Protein AF-0000000086878862 (afdb_homodimer)

Sequence (350 aa):
MTQGNRGMSFEAIIDLTNQRYDRLNLAVVNKRATPVKVLRITNGRITSGYYEQPSTVDYDGLIPGGRAIVFEAKSVASLSRFDLKNLKDHQVDYLLKCHKMDGIAFLLVEFVKQNKIYLLPYTALRYYWTAYKAKKGSSSISITDFEIHAYEVPKTRVPVDYLSVVNKLWQATGSMTQGNRGMSFEAIIDLTNQRYDRLNLAVVNKRATPVKVLRITNGRITSGYYEQPSTVDYDGLIPGGRAIVFEAKSVASLSRFDLKNLKDHQVDYLLKCHKMDGIAFLLVEFVKQNKIYLLPYTALRYYWTAYKAKKGSSSISITDFEIHAYEVPKTRVPVDYLSVVNKLWQATGS

Foldseek 3Di:
DDPPCVPDDPVVQVQQQQVVCVVVVFWHKDFDDFDKDQDDDDPNRRPDIDTDDDLEAGMWTAGPVGAIEGEHEEEDEAAQKAFLVVDDPSHLVRLVVCVVVVHFYWYWYHHRVVRWIWTATSVNVVVQNVCCVVVNHDRIGGNVNRVPRIGIADCDPGHGRVVVVVCVVPVVPVD/DDPPCVPDDPVVQVQQQQVVCVVVVFWHKDFDDFDKDQDDDDPNRRPDIGTDDDQEAGMWTAGPVGAIEGEHEEEDEAAQKAFQVVDDPSHLVRLVVCVVVVHFYWYWYHHNVVRWIWTATSVNVVVQNVCCVVVNHDRIGGNVNRVVRIGIADCDPGHGRVVVVVCVVPVVPVD

pLDDT: mean 93.26, std 13.67, range [28.36, 98.94]

Organism: NCBI:txid248903

Structure (mmCIF, N/CA/C/O backbone):
data_AF-0000000086878862-model_v1
#
loop_
_entity.id
_entity.type
_entity.pdbx_description
1 polymer 'Holliday junction resolvase RecU'
#
loop_
_atom_site.group_PDB
_atom_site.id
_atom_site.type_symbol
_atom_site.label_atom_id
_atom_site.label_alt_id
_atom_site.label_comp_id
_atom_site.label_asym_id
_atom_site.label_entity_id
_atom_site.label_seq_id
_atom_site.pdbx_PDB_ins_code
_atom_site.Cartn_x
_atom_site.Cartn_y
_atom_site.Cartn_z
_atom_site.occupancy
_atom_site.B_iso_or_equiv
_atom_site.auth_seq_id
_atom_site.auth_comp_id
_atom_site.auth_asym_id
_atom_site.auth_atom_id
_atom_site.pdbx_PDB_model_num
ATOM 1 N N . MET A 1 1 ? 20.203 23.141 9.641 1 28.94 1 MET A N 1
ATOM 2 C CA . MET A 1 1 ? 19.281 22.719 8.602 1 28.94 1 MET A CA 1
ATOM 3 C C . MET A 1 1 ? 19.938 22.75 7.23 1 28.94 1 MET A C 1
ATOM 5 O O . MET A 1 1 ? 20.203 23.828 6.691 1 28.94 1 MET A O 1
ATOM 9 N N . THR A 1 2 ? 20.812 21.75 6.898 1 33.06 2 THR A N 1
ATOM 10 C CA . THR A 1 2 ? 21.766 21.859 5.812 1 33.06 2 THR A CA 1
ATOM 11 C C . THR A 1 2 ? 21.094 22.312 4.52 1 33.06 2 THR A C 1
ATOM 13 O O . THR A 1 2 ? 19.891 22.094 4.344 1 33.06 2 THR A O 1
ATOM 16 N N . GLN A 1 3 ? 21.594 23.266 3.775 1 40.06 3 GLN A N 1
ATOM 17 C CA . GLN A 1 3 ? 21.375 24.031 2.549 1 40.06 3 GLN A CA 1
ATOM 18 C C . GLN A 1 3 ? 20.906 23.109 1.414 1 40.06 3 GLN A C 1
ATOM 20 O O . GLN A 1 3 ? 20.266 23.562 0.467 1 40.06 3 GLN A O 1
ATOM 25 N N . GLY A 1 4 ? 21.25 21.828 1.544 1 41 4 GLY A N 1
ATOM 26 C CA . GLY A 1 4 ? 21.188 21.062 0.313 1 41 4 GLY A CA 1
ATOM 27 C C . GLY A 1 4 ? 19.781 20.672 -0.085 1 41 4 GLY A C 1
ATOM 28 O O . GLY A 1 4 ? 19.562 20.172 -1.188 1 41 4 GLY A O 1
ATOM 29 N N . ASN A 1 5 ? 18.812 20.422 0.83 1 46.88 5 ASN A N 1
ATOM 30 C CA . ASN A 1 5 ? 17.484 20 0.414 1 46.88 5 ASN A CA 1
ATOM 31 C C . ASN A 1 5 ? 16.625 21.203 0.002 1 46.88 5 ASN A C 1
ATOM 33 O O . ASN A 1 5 ? 15.398 21.125 0.002 1 46.88 5 ASN A O 1
ATOM 37 N N . ARG A 1 6 ? 17.281 22.391 -0.314 1 51.59 6 ARG A N 1
ATOM 38 C CA . ARG A 1 6 ? 16.672 23.625 -0.797 1 51.59 6 ARG A CA 1
ATOM 39 C C . ARG A 1 6 ? 16.094 23.438 -2.195 1 51.59 6 ARG A C 1
ATOM 41 O O . ARG A 1 6 ? 16.781 22.984 -3.105 1 51.59 6 ARG A O 1
ATOM 48 N N . GLY A 1 7 ? 14.852 23 -2.186 1 69.19 7 GLY A N 1
ATOM 49 C CA . GLY A 1 7 ? 14.117 22.984 -3.443 1 69.19 7 GLY A CA 1
ATOM 50 C C . GLY A 1 7 ? 13.266 21.734 -3.627 1 69.19 7 GLY A C 1
ATOM 51 O O . GLY A 1 7 ? 12.461 21.672 -4.555 1 69.19 7 GLY A O 1
ATOM 52 N N . MET A 1 8 ? 13.469 20.859 -2.66 1 80.5 8 MET A N 1
ATOM 53 C CA . MET A 1 8 ? 12.68 19.641 -2.852 1 80.5 8 MET A CA 1
ATOM 54 C C . MET A 1 8 ? 11.305 19.781 -2.207 1 80.5 8 MET A C 1
ATOM 56 O O . MET A 1 8 ? 11.172 20.422 -1.154 1 80.5 8 MET A O 1
ATOM 60 N N . SER A 1 9 ? 10.398 19.188 -2.877 1 93.31 9 SER A N 1
ATOM 61 C CA . SER A 1 9 ? 9.062 19.156 -2.285 1 93.31 9 SER A CA 1
ATOM 62 C C . SER A 1 9 ? 9.023 18.219 -1.078 1 93.31 9 SER A C 1
ATOM 64 O O . SER A 1 9 ? 9.93 17.406 -0.886 1 93.31 9 SER A O 1
ATOM 66 N N . PHE A 1 10 ? 8.109 18.438 -0.158 1 96.69 10 PHE A N 1
ATOM 67 C CA . PHE A 1 10 ? 7.93 17.594 1.02 1 96.69 10 PHE A CA 1
ATOM 68 C C . PHE A 1 10 ? 7.883 16.125 0.631 1 96.69 10 PHE A C 1
ATOM 70 O O . PHE A 1 10 ? 8.547 15.297 1.251 1 96.69 10 PHE A O 1
ATOM 77 N N . GLU A 1 11 ? 7.129 15.773 -0.421 1 96.19 11 GLU A N 1
ATOM 78 C CA . GLU A 1 11 ? 7.004 14.398 -0.913 1 96.19 11 GLU A CA 1
ATOM 79 C C . GLU A 1 11 ? 8.359 13.852 -1.348 1 96.19 11 GLU A C 1
ATOM 81 O O 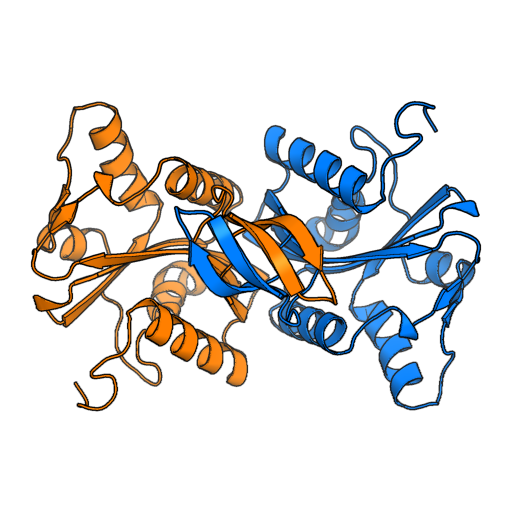. GLU A 1 11 ? 8.688 12.695 -1.057 1 96.19 11 GLU A O 1
ATOM 86 N N . ALA A 1 12 ? 9.094 14.625 -2.055 1 96.44 12 ALA A N 1
ATOM 87 C CA . ALA A 1 12 ? 10.414 14.18 -2.51 1 96.44 12 ALA A CA 1
ATOM 88 C C . ALA A 1 12 ? 11.312 13.844 -1.326 1 96.44 12 ALA A C 1
ATOM 90 O O . ALA A 1 12 ? 12.062 12.859 -1.369 1 96.44 12 ALA A O 1
ATOM 91 N N . ILE A 1 13 ? 11.219 14.648 -0.275 1 97.44 13 ILE A N 1
ATOM 92 C CA . ILE A 1 13 ? 12.039 14.43 0.911 1 97.44 13 ILE A CA 1
ATOM 93 C C . ILE A 1 13 ? 11.586 13.164 1.632 1 97.44 13 ILE A C 1
ATOM 95 O O . ILE A 1 13 ? 12.406 12.398 2.133 1 97.44 13 ILE A O 1
ATOM 99 N N . ILE A 1 14 ? 10.289 12.945 1.714 1 98.5 14 ILE A N 1
ATOM 100 C CA . ILE A 1 14 ? 9.75 11.734 2.32 1 98.5 14 ILE A CA 1
ATOM 101 C C . ILE A 1 14 ? 10.203 10.516 1.521 1 98.5 14 ILE A C 1
ATOM 103 O O . ILE A 1 14 ? 10.617 9.508 2.098 1 98.5 14 ILE A O 1
ATOM 107 N N . ASP A 1 15 ? 10.172 10.625 0.196 1 97.62 15 ASP A N 1
ATOM 108 C CA . ASP A 1 15 ? 10.586 9.516 -0.661 1 97.62 15 ASP A CA 1
ATOM 109 C C . ASP A 1 15 ? 12.055 9.172 -0.441 1 97.62 15 ASP A C 1
ATOM 111 O O . ASP A 1 15 ? 12.422 7.996 -0.383 1 97.62 15 ASP A O 1
ATOM 115 N N . LEU A 1 16 ? 12.828 10.195 -0.355 1 97.5 16 LEU A N 1
ATOM 116 C CA . LEU A 1 16 ? 14.242 9.992 -0.054 1 97.5 16 LEU A CA 1
ATOM 117 C C . LEU A 1 16 ? 14.414 9.297 1.292 1 97.5 16 LEU A C 1
ATOM 119 O O . LEU A 1 16 ? 15.227 8.375 1.42 1 97.5 16 LEU A O 1
ATOM 123 N N . THR A 1 17 ? 13.711 9.742 2.271 1 98.62 17 THR A N 1
ATOM 124 C CA . THR A 1 17 ? 13.734 9.141 3.602 1 98.62 17 THR A CA 1
ATOM 125 C C . THR A 1 17 ? 13.344 7.668 3.533 1 98.62 17 THR A C 1
ATOM 127 O O . THR A 1 17 ? 14.039 6.812 4.09 1 98.62 17 THR A O 1
ATOM 130 N N . ASN A 1 18 ? 12.312 7.375 2.811 1 98.44 18 ASN A N 1
ATOM 131 C CA . ASN A 1 18 ? 11.828 6.004 2.688 1 98.44 18 ASN A CA 1
ATOM 132 C C . ASN A 1 18 ? 12.859 5.109 1.997 1 98.44 18 ASN A C 1
ATOM 134 O O . ASN A 1 18 ? 13.031 3.951 2.373 1 98.44 18 ASN A O 1
ATOM 138 N N . GLN A 1 19 ? 13.477 5.633 0.968 1 97.81 19 GLN A N 1
ATOM 139 C CA . GLN A 1 19 ? 14.523 4.887 0.279 1 97.81 19 GLN A CA 1
ATOM 140 C C . GLN A 1 19 ? 15.656 4.527 1.232 1 97.81 19 GLN A C 1
ATOM 142 O O . GLN A 1 19 ? 16.188 3.416 1.182 1 97.81 19 GLN A O 1
ATOM 147 N N . ARG A 1 20 ? 15.977 5.441 2.051 1 98.06 20 ARG A N 1
ATOM 148 C CA . ARG A 1 20 ? 17.047 5.195 3.016 1 98.06 20 ARG A CA 1
ATOM 149 C C . ARG A 1 20 ? 16.609 4.168 4.059 1 98.06 20 ARG A C 1
ATOM 151 O O . ARG A 1 20 ? 17.391 3.295 4.438 1 98.06 20 ARG A O 1
ATOM 158 N N . TYR A 1 21 ? 15.383 4.348 4.594 1 98.44 21 TYR A N 1
ATOM 159 C CA . TYR A 1 21 ? 14.867 3.326 5.496 1 98.44 21 TYR A CA 1
ATOM 160 C C . TYR A 1 21 ? 15 1.938 4.883 1 98.44 21 TYR A C 1
ATOM 162 O O . TYR A 1 21 ? 15.461 1.001 5.543 1 98.44 21 TYR A O 1
ATOM 170 N N . ASP A 1 22 ? 14.609 1.825 3.629 1 97.69 22 ASP A N 1
ATOM 171 C CA . ASP A 1 22 ? 14.633 0.556 2.908 1 97.69 22 ASP A CA 1
ATOM 172 C C . ASP A 1 22 ? 16.047 0.007 2.801 1 97.69 22 ASP A C 1
ATOM 174 O O . ASP A 1 22 ? 16.297 -1.165 3.096 1 97.69 22 ASP A O 1
ATOM 178 N N . ARG A 1 23 ? 16.938 0.804 2.422 1 96.62 23 ARG A N 1
ATOM 179 C CA . ARG A 1 23 ? 18.344 0.406 2.248 1 96.62 23 ARG A CA 1
ATOM 180 C C . ARG A 1 23 ? 18.938 -0.075 3.564 1 96.62 23 ARG A C 1
ATOM 182 O O . ARG A 1 23 ? 19.781 -0.981 3.578 1 96.62 23 ARG A O 1
ATOM 189 N N . LEU A 1 24 ? 18.453 0.49 4.613 1 96.5 24 LEU A N 1
ATOM 190 C CA . LEU A 1 24 ? 18.984 0.154 5.93 1 96.5 24 LEU A CA 1
ATOM 191 C C . LEU A 1 24 ? 18.156 -0.945 6.586 1 96.5 24 LEU A C 1
ATOM 193 O O . LEU A 1 24 ? 18.375 -1.287 7.75 1 96.5 24 LEU A O 1
ATOM 197 N N . ASN A 1 25 ? 17.172 -1.454 5.848 1 96.62 25 ASN A N 1
ATOM 198 C CA . ASN A 1 25 ? 16.281 -2.51 6.324 1 96.62 25 ASN A CA 1
ATOM 199 C C . ASN A 1 25 ? 15.531 -2.09 7.59 1 96.62 25 ASN A C 1
ATOM 201 O O . ASN A 1 25 ? 15.3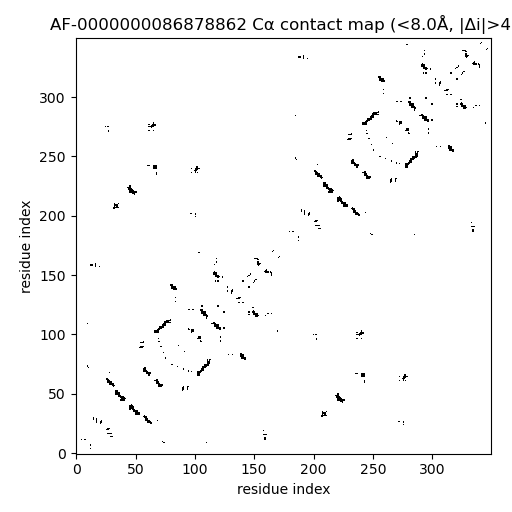91 -2.881 8.523 1 96.62 25 ASN A O 1
ATOM 205 N N . LEU A 1 26 ? 15.086 -0.824 7.641 1 97.62 26 LEU A N 1
ATOM 206 C CA . LEU A 1 26 ? 14.398 -0.298 8.812 1 97.62 26 LEU A CA 1
ATOM 207 C C . LEU A 1 26 ? 12.891 -0.281 8.602 1 97.62 26 LEU A C 1
ATOM 209 O O . LEU A 1 26 ? 12.117 -0.337 9.562 1 97.62 26 LEU A O 1
ATOM 213 N N . ALA A 1 27 ? 12.516 -0.167 7.375 1 98.5 27 ALA A N 1
ATOM 214 C CA . ALA A 1 27 ? 11.102 -0.142 6.996 1 98.5 27 ALA A CA 1
ATOM 215 C C . ALA A 1 27 ? 10.938 -0.271 5.484 1 98.5 27 ALA A C 1
ATOM 217 O O . ALA A 1 27 ? 11.867 0.027 4.727 1 98.5 27 ALA A O 1
ATOM 218 N N . VAL A 1 28 ? 9.852 -0.801 5.051 1 98.69 28 VAL A N 1
ATOM 219 C CA . VAL A 1 28 ? 9.438 -0.811 3.652 1 98.69 28 VAL A CA 1
ATOM 220 C C . VAL A 1 28 ? 8.195 0.057 3.479 1 98.69 28 VAL A C 1
ATOM 222 O O . VAL A 1 28 ? 7.078 -0.375 3.787 1 98.69 28 VAL A O 1
ATOM 225 N N . VAL A 1 29 ? 8.391 1.264 3.049 1 98.62 29 VAL A N 1
ATOM 226 C CA . VAL A 1 29 ? 7.305 2.227 2.891 1 98.62 29 VAL A CA 1
ATOM 227 C C . VAL A 1 29 ? 7.379 2.867 1.507 1 98.62 29 VAL A C 1
ATOM 229 O O . VAL A 1 29 ? 8.445 3.303 1.073 1 98.62 29 VAL A O 1
ATOM 232 N N . ASN A 1 30 ? 6.27 2.895 0.785 1 97.44 30 ASN A N 1
ATOM 233 C CA . ASN A 1 30 ? 6.211 3.41 -0.579 1 97.44 30 ASN A CA 1
ATOM 234 C C . ASN A 1 30 ? 5.09 4.43 -0.747 1 97.44 30 ASN A C 1
ATOM 236 O O . ASN A 1 30 ? 4.062 4.344 -0.07 1 97.44 30 ASN A O 1
ATOM 240 N N . LYS A 1 31 ? 5.398 5.336 -1.654 1 97.12 31 LYS A N 1
ATOM 241 C CA . LYS A 1 31 ? 4.305 6.188 -2.109 1 97.12 31 LYS A CA 1
ATOM 242 C C . LYS A 1 31 ? 3.326 5.406 -2.982 1 97.12 31 LYS A C 1
ATOM 244 O O . LYS A 1 31 ? 3.74 4.613 -3.83 1 97.12 31 LYS A O 1
ATOM 249 N N . ARG A 1 32 ? 2.02 5.637 -2.789 1 97.12 32 ARG A N 1
ATOM 250 C CA . ARG A 1 32 ? 1 5.027 -3.639 1 97.12 32 ARG A CA 1
ATOM 251 C C . ARG A 1 32 ? 0.798 5.836 -4.914 1 97.12 32 ARG A C 1
ATOM 253 O O . ARG A 1 32 ? 0.637 7.059 -4.867 1 97.12 32 ARG A O 1
ATOM 260 N N . ALA A 1 33 ? 0.804 5.129 -6.02 1 95.38 33 ALA A N 1
ATOM 261 C CA . ALA A 1 33 ? 0.526 5.805 -7.285 1 95.38 33 ALA A CA 1
ATOM 262 C C . ALA A 1 33 ? -0.936 6.234 -7.367 1 95.38 33 ALA A C 1
ATOM 264 O O . ALA A 1 33 ? -1.827 5.52 -6.902 1 95.38 33 ALA A O 1
ATOM 265 N N . THR A 1 34 ? -1.126 7.32 -7.918 1 94.06 34 THR A N 1
ATOM 266 C CA . THR A 1 34 ? -2.5 7.746 -8.164 1 94.06 34 THR A CA 1
ATOM 267 C C . THR A 1 34 ? -3.125 6.926 -9.289 1 94.06 34 THR A C 1
ATOM 269 O O . THR A 1 34 ? -2.531 6.781 -10.359 1 94.06 34 THR A O 1
ATOM 272 N N . PRO A 1 35 ? -4.227 6.418 -9.055 1 95.44 35 PRO A N 1
ATOM 273 C CA . PRO A 1 35 ? -4.867 5.625 -10.109 1 95.44 35 PRO A CA 1
ATOM 274 C C . PRO A 1 35 ? -5.176 6.449 -11.352 1 95.44 35 PRO A C 1
ATOM 276 O O . PRO A 1 35 ? -5.559 7.617 -11.25 1 95.44 35 PRO A O 1
ATOM 279 N N . VAL A 1 36 ? -4.984 5.875 -12.555 1 95.06 36 VAL A N 1
ATOM 280 C CA . VAL A 1 36 ? -5.266 6.516 -13.836 1 95.06 36 VAL A CA 1
ATOM 281 C C . VAL A 1 36 ? -6.234 5.656 -14.641 1 95.06 36 VAL A C 1
ATOM 283 O O . VAL A 1 36 ? -6.027 4.453 -14.797 1 95.06 36 VAL A O 1
ATOM 286 N N . LYS A 1 37 ? -7.305 6.242 -15.008 1 95.44 37 LYS A N 1
ATOM 287 C CA . LYS A 1 37 ? -8.164 5.598 -15.992 1 95.44 37 LYS A CA 1
ATOM 288 C C . LYS A 1 37 ? -7.656 5.84 -17.406 1 95.44 37 LYS A C 1
ATOM 290 O O . LYS A 1 37 ? -7.742 6.961 -17.922 1 95.44 37 LYS A O 1
ATOM 295 N N . VAL A 1 38 ? -7.172 4.875 -18.031 1 94.56 38 VAL A N 1
ATOM 296 C CA . VAL A 1 38 ? -6.629 5.008 -19.375 1 94.56 38 VAL A CA 1
ATOM 297 C C . VAL A 1 38 ? -7.723 4.75 -20.406 1 94.56 38 VAL A C 1
ATOM 299 O O . VAL A 1 38 ? -8.383 3.707 -20.375 1 94.56 38 VAL A O 1
ATOM 302 N N . LEU A 1 39 ? -7.938 5.641 -21.25 1 95.31 39 LEU A N 1
ATOM 303 C CA . LEU A 1 39 ? -8.984 5.527 -22.266 1 95.31 39 LEU A CA 1
ATOM 304 C C . LEU A 1 39 ? -8.406 5.055 -23.594 1 95.31 39 LEU A C 1
ATOM 306 O O . LEU A 1 39 ? -9.062 4.324 -24.344 1 95.31 39 LEU A O 1
ATOM 310 N N . ARG A 1 40 ? -7.191 5.523 -23.969 1 95.31 40 ARG A N 1
ATOM 311 C CA . ARG A 1 40 ? -6.598 5.16 -25.25 1 95.31 40 ARG A CA 1
ATOM 312 C C . ARG A 1 40 ? -5.09 4.973 -25.125 1 95.31 40 ARG A C 1
ATOM 314 O O . ARG A 1 40 ? -4.414 5.766 -24.453 1 95.31 40 ARG A O 1
ATOM 321 N N . ILE A 1 41 ? -4.59 3.963 -25.625 1 93.94 41 ILE A N 1
ATOM 322 C CA . ILE A 1 41 ? -3.156 3.713 -25.75 1 93.94 41 ILE A CA 1
ATOM 323 C C . ILE A 1 41 ? -2.77 3.633 -27.234 1 93.94 41 ILE A C 1
ATOM 325 O O . ILE A 1 41 ? -3.408 2.92 -28 1 93.94 41 ILE A O 1
ATOM 329 N N . THR A 1 42 ? -1.876 4.395 -27.656 1 94.38 42 THR A N 1
ATOM 330 C CA . THR A 1 42 ? -1.36 4.383 -29.016 1 94.38 42 THR A CA 1
ATOM 331 C C . THR A 1 42 ? 0.142 4.113 -29.031 1 94.38 42 THR A C 1
ATOM 333 O O . THR A 1 42 ? 0.918 4.895 -28.469 1 94.38 42 THR A O 1
ATOM 336 N N . ASN A 1 43 ? 0.603 3.043 -29.641 1 92.56 43 ASN A N 1
ATOM 337 C CA . ASN A 1 43 ? 2.012 2.676 -29.734 1 92.56 43 ASN A CA 1
ATOM 338 C C . ASN A 1 43 ? 2.668 2.607 -28.359 1 92.56 43 ASN A C 1
ATOM 340 O O . ASN A 1 43 ? 3.721 3.213 -28.141 1 92.56 43 ASN A O 1
ATOM 344 N N . GLY A 1 44 ? 1.956 2.098 -27.391 1 89.06 44 GLY A N 1
ATOM 345 C CA . GLY A 1 44 ? 2.498 1.866 -26.062 1 89.06 44 GLY A CA 1
ATOM 346 C C . GLY A 1 44 ? 2.451 3.098 -25.172 1 89.06 44 GLY A C 1
ATOM 347 O O . GLY A 1 44 ? 2.895 3.059 -24.016 1 89.06 44 GLY A O 1
ATOM 348 N N . ARG A 1 45 ? 1.924 4.145 -25.797 1 93.25 45 ARG A N 1
ATOM 349 C CA . ARG A 1 45 ? 1.831 5.395 -25.047 1 93.25 45 ARG A CA 1
ATOM 350 C C . ARG A 1 45 ? 0.382 5.723 -24.703 1 93.25 45 ARG A C 1
ATOM 352 O O . ARG A 1 45 ? -0.513 5.543 -25.531 1 93.25 45 ARG A O 1
ATOM 359 N N . ILE A 1 46 ? 0.195 6.164 -23.453 1 94.38 46 ILE A N 1
ATOM 360 C CA . ILE A 1 46 ? -1.12 6.664 -23.062 1 94.38 46 ILE A CA 1
ATOM 361 C C . ILE A 1 46 ? -1.411 7.973 -23.797 1 94.38 46 ILE A C 1
ATOM 363 O O . ILE A 1 46 ? -0.689 8.961 -23.625 1 94.38 46 ILE A O 1
ATOM 367 N N . THR A 1 47 ? -2.461 7.977 -24.609 1 95.81 47 THR A N 1
ATOM 368 C CA . THR A 1 47 ? -2.766 9.164 -25.391 1 95.81 47 THR A CA 1
ATOM 369 C C . THR A 1 47 ? -4.094 9.781 -24.953 1 95.81 47 THR A C 1
ATOM 371 O O . THR A 1 47 ? -4.492 10.836 -25.469 1 95.81 47 THR A O 1
ATOM 374 N N . SER A 1 48 ? -4.793 9.039 -24.094 1 95.31 48 SER A N 1
ATOM 375 C CA . SER A 1 48 ? -6.004 9.578 -23.484 1 95.31 48 SER A CA 1
ATOM 376 C C . SER A 1 48 ? -6.289 8.906 -22.141 1 95.31 48 SER A C 1
ATOM 378 O O . SER A 1 48 ? -6.289 7.676 -22.047 1 95.31 48 SER A O 1
ATOM 380 N N . GLY A 1 49 ? -6.414 9.664 -21.125 1 95.88 49 GLY A N 1
ATOM 381 C CA . GLY A 1 49 ? -6.758 9.188 -19.781 1 95.88 49 GLY A CA 1
ATOM 382 C C . GLY A 1 49 ? -6.914 10.305 -18.766 1 95.88 49 GLY A C 1
ATOM 383 O O . GLY A 1 49 ? -6.762 11.484 -19.109 1 95.88 49 GLY A O 1
ATOM 384 N N . TYR A 1 50 ? -7.355 9.953 -17.547 1 95 50 TYR A N 1
ATOM 385 C CA . TYR A 1 50 ? -7.43 10.938 -16.469 1 95 50 TYR A CA 1
ATOM 386 C C . TYR A 1 50 ? -7.195 10.281 -15.117 1 95 50 TYR A C 1
ATOM 388 O O . TYR A 1 50 ? -7.41 9.078 -14.961 1 95 50 TYR A O 1
ATOM 396 N N . TYR A 1 51 ? -6.762 10.977 -14.195 1 92.62 51 TYR A N 1
ATOM 397 C CA . TYR A 1 51 ? -6.566 10.508 -12.828 1 92.62 51 TYR A CA 1
ATOM 398 C C . TYR A 1 51 ? -7.898 10.18 -12.164 1 92.62 51 TYR A C 1
ATOM 400 O O . TYR A 1 51 ? -8.867 10.93 -12.305 1 92.62 51 TYR A O 1
ATOM 408 N N . GLU A 1 52 ? -7.875 9.078 -11.523 1 93.06 52 GLU A N 1
ATOM 409 C CA . GLU A 1 52 ? -9.047 8.734 -10.719 1 93.06 52 GLU A CA 1
ATOM 410 C C . GLU A 1 52 ? -8.883 9.203 -9.281 1 93.06 52 GLU A C 1
ATOM 412 O O . GLU A 1 52 ? -7.766 9.406 -8.805 1 93.06 52 GLU A O 1
ATOM 417 N N . GLN A 1 53 ? -9.977 9.469 -8.656 1 87.81 53 GLN A N 1
ATOM 418 C CA . GLN A 1 53 ? -9.93 9.844 -7.246 1 87.81 53 GLN A CA 1
ATOM 419 C C . GLN A 1 53 ? -9.328 8.719 -6.402 1 87.81 53 GLN A C 1
ATOM 421 O O . GLN A 1 53 ? -9.758 7.566 -6.5 1 87.81 53 GLN A O 1
ATOM 426 N N . PRO A 1 54 ? -8.367 9.086 -5.727 1 85.88 54 PRO A N 1
ATOM 427 C CA . PRO A 1 54 ? -7.812 8.062 -4.836 1 85.88 54 PRO A CA 1
ATOM 428 C C . PRO A 1 54 ? -8.781 7.66 -3.727 1 85.88 54 PRO A C 1
ATOM 430 O O . PRO A 1 54 ? -9.641 8.461 -3.334 1 85.88 54 PRO A O 1
ATOM 433 N N . SER A 1 55 ? -8.617 6.461 -3.232 1 88.81 55 SER A N 1
ATOM 434 C CA . SER A 1 55 ? -9.438 5.992 -2.117 1 88.81 55 SER A CA 1
ATOM 435 C C . SER A 1 55 ? -8.57 5.621 -0.918 1 88.81 55 SER A C 1
ATOM 437 O O . SER A 1 55 ? -9.039 4.953 0.006 1 88.81 55 SER A O 1
ATOM 439 N N . THR A 1 56 ? -7.316 5.977 -1.022 1 96.81 56 THR A N 1
ATOM 440 C CA . THR A 1 56 ? -6.348 5.645 0.018 1 96.81 56 THR A CA 1
ATOM 441 C C . THR A 1 56 ? -5.578 6.887 0.46 1 96.81 56 THR A C 1
ATOM 443 O O . THR A 1 56 ? -6.098 8 0.389 1 96.81 56 THR A O 1
ATOM 446 N N . VAL A 1 57 ? -4.473 6.699 1.11 1 98.31 57 VAL A N 1
ATOM 447 C CA . VAL A 1 57 ? -3.564 7.77 1.508 1 98.31 57 VAL A CA 1
ATOM 448 C C . VAL A 1 57 ? -2.27 7.676 0.707 1 98.31 57 VAL A C 1
ATOM 450 O O . VAL A 1 57 ? -2.105 6.773 -0.116 1 98.31 57 VAL A O 1
ATOM 453 N N . ASP A 1 58 ? -1.37 8.617 0.935 1 97.19 58 ASP A N 1
ATOM 454 C CA . ASP A 1 58 ? -0.19 8.805 0.096 1 97.19 58 ASP A CA 1
ATOM 455 C C . ASP A 1 58 ? 0.808 7.668 0.296 1 97.19 58 ASP A C 1
ATOM 457 O O . ASP A 1 58 ? 1.491 7.262 -0.646 1 97.19 58 ASP A O 1
ATOM 461 N N . TYR A 1 59 ? 0.912 7.203 1.533 1 98.62 59 TYR A N 1
ATOM 462 C CA . TYR A 1 59 ? 2.002 6.281 1.834 1 98.62 59 TYR A CA 1
ATOM 463 C C . TYR A 1 59 ? 1.494 5.066 2.605 1 98.62 59 TYR A C 1
ATOM 465 O O . TYR A 1 59 ? 0.618 5.195 3.465 1 98.62 59 TYR A O 1
ATOM 473 N N . ASP A 1 60 ? 2.033 3.957 2.303 1 98.69 60 ASP A N 1
ATOM 474 C CA . ASP A 1 60 ? 1.763 2.73 3.045 1 98.69 60 ASP A CA 1
ATOM 475 C C . ASP A 1 60 ? 2.992 1.824 3.074 1 98.69 60 ASP A C 1
ATOM 477 O O . ASP A 1 60 ? 3.93 2.018 2.297 1 98.69 60 ASP A O 1
ATOM 481 N N . GLY A 1 61 ? 3.012 0.927 4.02 1 98.62 61 GLY A N 1
ATOM 482 C CA . GLY A 1 61 ? 4.121 0 4.172 1 98.62 61 GLY A CA 1
ATOM 483 C C . GLY A 1 61 ? 4.09 -0.76 5.484 1 98.62 61 GLY A C 1
ATOM 484 O O . GLY A 1 61 ? 3.016 -1.048 6.016 1 98.62 61 GLY A O 1
ATOM 485 N N . LEU A 1 62 ? 5.301 -1.195 5.887 1 98.69 62 LEU A N 1
ATOM 486 C CA . LEU A 1 62 ? 5.395 -1.952 7.129 1 98.69 62 LEU A CA 1
ATOM 487 C C . LEU A 1 62 ? 6.762 -1.768 7.777 1 98.69 62 LEU A C 1
ATOM 489 O O . LEU A 1 62 ? 7.711 -1.34 7.121 1 98.69 62 LEU A O 1
ATOM 493 N N . ILE A 1 63 ? 6.793 -1.998 9.062 1 98.31 63 ILE A N 1
ATOM 494 C CA . ILE A 1 63 ? 8 -1.929 9.875 1 98.31 63 ILE A CA 1
ATOM 495 C C . ILE A 1 63 ? 8.305 -3.301 10.469 1 98.31 63 ILE A C 1
ATOM 497 O O . ILE A 1 63 ? 7.496 -4.227 10.359 1 98.31 63 ILE A O 1
ATOM 501 N N . PRO A 1 64 ? 9.492 -3.418 11.055 1 97.12 64 PRO A N 1
ATOM 502 C CA . PRO A 1 64 ? 9.805 -4.699 11.695 1 97.12 64 PRO A CA 1
ATOM 503 C C . PRO A 1 64 ? 8.719 -5.152 12.664 1 97.12 64 PRO A C 1
ATOM 505 O O . PRO A 1 64 ? 8.125 -4.328 13.367 1 97.12 64 PRO A O 1
ATOM 508 N N . GLY A 1 65 ? 8.492 -6.438 12.789 1 96.25 65 GLY A N 1
ATOM 509 C CA . GLY A 1 65 ? 7.363 -6.984 13.523 1 96.25 65 GLY A CA 1
ATOM 510 C C . GLY A 1 65 ? 6.121 -7.156 12.672 1 96.25 65 GLY A C 1
ATOM 511 O O . GLY A 1 65 ? 5.125 -7.73 13.125 1 96.25 65 GLY A O 1
ATOM 512 N N . GLY A 1 66 ? 6.168 -6.703 11.453 1 97.88 66 GLY A N 1
ATOM 513 C CA . GLY A 1 66 ? 5.117 -6.926 10.469 1 97.88 66 GLY A CA 1
ATOM 514 C C . GLY A 1 66 ? 3.982 -5.922 10.578 1 97.88 66 GLY A C 1
ATOM 515 O O . GLY A 1 66 ? 2.936 -6.094 9.953 1 97.88 66 GLY A O 1
ATOM 516 N N . ARG A 1 67 ? 4.188 -4.91 11.352 1 98 67 ARG A N 1
ATOM 517 C CA . ARG A 1 67 ? 3.105 -3.959 11.578 1 98 67 ARG A CA 1
ATOM 518 C C . ARG A 1 67 ? 2.973 -2.996 10.398 1 98 67 ARG A C 1
ATOM 520 O O . ARG A 1 67 ? 3.971 -2.469 9.906 1 98 67 ARG A O 1
ATOM 527 N N . ALA A 1 68 ? 1.752 -2.83 9.992 1 98.69 68 ALA A N 1
ATOM 528 C CA . ALA A 1 68 ? 1.462 -1.944 8.867 1 98.69 68 ALA A CA 1
ATOM 529 C C . ALA A 1 68 ? 1.508 -0.48 9.297 1 98.69 68 ALA A C 1
ATOM 531 O O . ALA A 1 68 ? 1.076 -0.135 10.398 1 98.69 68 ALA A O 1
ATOM 532 N N . ILE A 1 69 ? 2.014 0.347 8.414 1 98.69 69 ILE A N 1
ATOM 533 C CA . ILE A 1 69 ? 2.033 1.796 8.586 1 98.69 69 ILE A CA 1
ATOM 534 C C . ILE A 1 69 ? 1.356 2.467 7.395 1 98.69 69 ILE A C 1
ATOM 536 O O . ILE A 1 69 ? 1.557 2.057 6.25 1 98.69 69 ILE A O 1
ATOM 540 N N . VAL A 1 70 ? 0.447 3.426 7.645 1 98.88 70 VAL A N 1
ATOM 541 C CA . VAL A 1 70 ? -0.19 4.227 6.605 1 98.88 70 VAL A CA 1
ATOM 542 C C . VAL A 1 70 ? -0.226 5.691 7.031 1 98.88 70 VAL A C 1
ATOM 544 O O . VAL A 1 70 ? -0.458 6 8.203 1 98.88 70 VAL A O 1
ATOM 547 N N . PHE A 1 71 ? 0.035 6.613 6.051 1 98.94 71 PHE A N 1
ATOM 548 C CA . PHE A 1 71 ? -0.068 8.008 6.461 1 98.94 71 PHE A CA 1
ATOM 549 C C . PHE A 1 71 ? -0.271 8.914 5.254 1 98.94 71 PHE A C 1
ATOM 551 O O . PHE A 1 71 ? 0.058 8.539 4.129 1 98.94 71 PHE A O 1
ATOM 558 N N . GLU A 1 72 ? -0.9 9.992 5.469 1 98.75 72 GLU A N 1
ATOM 559 C CA . GLU A 1 72 ? -1.04 11.125 4.555 1 98.75 72 GLU A CA 1
ATOM 560 C C . GLU A 1 72 ? -0.048 12.234 4.898 1 98.75 72 GLU A C 1
ATOM 562 O O . GLU A 1 72 ? 0.181 12.531 6.074 1 98.75 72 GLU A O 1
ATOM 567 N N . ALA A 1 73 ? 0.557 12.789 3.896 1 98.69 73 ALA A N 1
ATOM 568 C CA . ALA A 1 73 ? 1.52 13.867 4.094 1 98.69 73 ALA A CA 1
ATOM 569 C C . ALA A 1 73 ? 0.987 15.188 3.537 1 98.69 73 ALA A C 1
ATOM 571 O O . ALA A 1 73 ? 0.413 15.219 2.445 1 98.69 73 ALA A O 1
ATOM 572 N N . LYS A 1 74 ? 1.092 16.297 4.277 1 98.19 74 LYS A N 1
ATOM 573 C CA . LYS A 1 74 ? 0.698 17.641 3.877 1 98.19 74 LYS A CA 1
ATOM 574 C C . LYS A 1 74 ? 1.774 18.672 4.242 1 98.19 74 LYS A C 1
ATOM 576 O O . LYS A 1 74 ? 2.533 18.469 5.188 1 98.19 74 LYS A O 1
ATOM 581 N N . SER A 1 75 ? 1.851 19.703 3.449 1 97.81 75 SER A N 1
ATOM 582 C CA . SER A 1 75 ? 2.773 20.797 3.721 1 97.81 75 SER A CA 1
ATOM 583 C C . SER A 1 75 ? 2.033 22.141 3.826 1 97.81 75 SER A C 1
ATOM 585 O O . SER A 1 75 ? 1.129 22.406 3.035 1 97.81 75 SER A O 1
ATOM 587 N N . VAL A 1 76 ? 2.352 22.828 4.84 1 96.31 76 VAL A N 1
ATOM 588 C CA . VAL A 1 76 ? 1.84 24.188 5.062 1 96.31 76 VAL A CA 1
ATOM 589 C C . VAL A 1 76 ? 2.941 25.203 4.785 1 96.31 76 VAL A C 1
ATOM 591 O O . VAL A 1 76 ? 3.963 25.234 5.477 1 96.31 76 VAL A O 1
ATOM 594 N N . ALA A 1 77 ? 2.75 26.047 3.891 1 92.25 77 ALA A N 1
ATOM 595 C CA . ALA A 1 77 ? 3.816 26.922 3.396 1 92.25 77 ALA A CA 1
ATOM 596 C C . ALA A 1 77 ? 4.051 28.094 4.34 1 92.25 77 ALA A C 1
ATOM 598 O O . ALA A 1 77 ? 5.164 28.297 4.828 1 92.25 77 ALA A O 1
ATOM 599 N N . SER A 1 78 ? 3.002 28.875 4.656 1 90.88 78 SER A N 1
ATOM 600 C CA . SER A 1 78 ? 3.26 30.156 5.277 1 90.88 78 SER A CA 1
ATOM 601 C C . SER A 1 78 ? 2.502 30.312 6.59 1 90.88 78 SER A C 1
ATOM 603 O O . SER A 1 78 ? 2.863 31.125 7.438 1 90.88 78 SER A O 1
ATOM 605 N N . LEU A 1 79 ? 1.579 29.484 6.82 1 90.5 79 LEU A N 1
ATOM 606 C CA . LEU A 1 79 ? 0.729 29.625 8 1 90.5 79 LEU A CA 1
ATOM 607 C C . LEU A 1 79 ? 1.311 28.844 9.18 1 90.5 79 LEU A C 1
ATOM 609 O O . LEU A 1 79 ? 2.203 28.016 9 1 90.5 79 LEU A O 1
ATOM 613 N N . SER A 1 80 ? 0.816 29.219 10.367 1 97 80 SER A N 1
ATOM 614 C CA . SER A 1 80 ? 1.138 28.469 11.57 1 97 80 SER A CA 1
ATOM 615 C C . SER A 1 80 ? -0.035 27.594 12.016 1 97 80 SER A C 1
ATOM 617 O O . SER A 1 80 ? -0.25 27.391 13.211 1 97 80 SER A O 1
ATOM 619 N N . ARG A 1 81 ? -0.826 27.234 11.117 1 97.81 81 ARG A N 1
ATOM 620 C CA . ARG A 1 81 ? -1.964 26.344 11.328 1 97.81 81 ARG A CA 1
ATOM 621 C C . ARG A 1 81 ? -2.189 25.453 10.117 1 97.81 81 ARG A C 1
ATOM 623 O O . ARG A 1 81 ? -1.847 25.828 8.992 1 97.81 81 ARG A O 1
ATOM 630 N N . PHE A 1 82 ? -2.717 24.344 10.383 1 98.56 82 PHE A N 1
ATOM 631 C CA . PHE A 1 82 ? -3.109 23.406 9.328 1 98.56 82 PHE A CA 1
ATOM 632 C C . PHE A 1 82 ? -4.617 23.438 9.117 1 98.56 82 PHE A C 1
ATOM 634 O O . PHE A 1 82 ? -5.383 23.047 10.008 1 98.56 82 PHE A O 1
ATOM 641 N N . ASP A 1 83 ? -5.047 23.875 7.93 1 98.19 83 ASP A N 1
ATOM 642 C CA . ASP A 1 83 ? -6.469 23.906 7.609 1 98.19 83 ASP A CA 1
ATOM 643 C C . ASP A 1 83 ? -7.012 22.5 7.352 1 98.19 83 ASP A C 1
ATOM 645 O O . ASP A 1 83 ? -6.527 21.797 6.457 1 98.19 83 ASP A O 1
ATOM 649 N N . LEU A 1 84 ? -8.055 22.125 8.062 1 98.19 84 LEU A N 1
ATOM 650 C CA . LEU A 1 84 ? -8.602 20.766 7.977 1 98.19 84 LEU A CA 1
ATOM 651 C C . LEU A 1 84 ? -9.242 20.531 6.613 1 98.19 84 LEU A C 1
ATOM 653 O O . LEU A 1 84 ? -9.398 19.391 6.184 1 98.19 84 LEU A O 1
ATOM 657 N N . 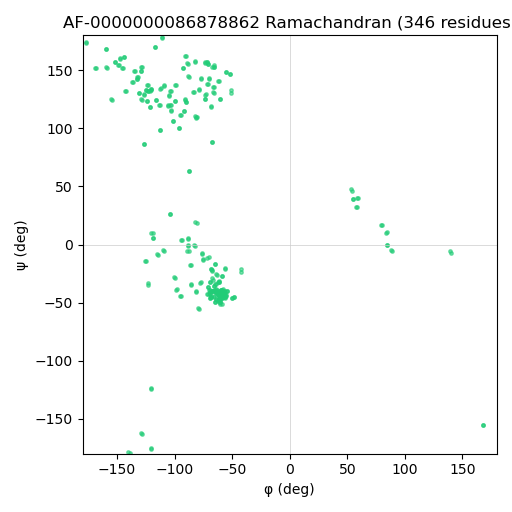LYS A 1 85 ? -9.617 21.562 5.875 1 97.06 85 LYS A N 1
ATOM 658 C CA . LYS A 1 85 ? -10.18 21.438 4.535 1 97.06 85 LYS A CA 1
ATOM 659 C C . LYS A 1 85 ? -9.156 20.859 3.561 1 97.06 85 LYS A C 1
ATOM 661 O O . LYS A 1 85 ? -9.508 20.422 2.459 1 97.06 85 LYS A O 1
ATOM 666 N N . ASN A 1 86 ? -7.824 20.875 3.949 1 96.75 86 ASN A N 1
ATOM 667 C CA . ASN A 1 86 ? -6.762 20.312 3.121 1 96.75 86 ASN A CA 1
ATOM 668 C C . ASN A 1 86 ? -6.746 18.797 3.184 1 96.75 86 ASN A C 1
ATOM 670 O O . ASN A 1 86 ? -6.008 18.141 2.438 1 96.75 86 ASN A O 1
ATOM 674 N N . LEU A 1 87 ? -7.508 18.25 4.02 1 97.25 87 LEU A N 1
ATOM 675 C CA . LEU A 1 87 ? -7.703 16.797 4.094 1 97.25 87 LEU A CA 1
ATOM 676 C C . LEU A 1 87 ? -9.031 16.391 3.465 1 97.25 87 LEU A C 1
ATOM 678 O O . LEU A 1 87 ? -10.062 17.016 3.74 1 97.25 87 LEU A O 1
ATOM 682 N N . LYS A 1 88 ? -8.977 15.414 2.635 1 96.81 88 LYS A N 1
ATOM 683 C CA . LYS A 1 88 ? -10.195 14.891 2.023 1 96.81 88 LYS A CA 1
ATOM 684 C C . LYS A 1 88 ? -10.82 13.797 2.887 1 96.81 88 LYS A C 1
ATOM 686 O O . LYS A 1 88 ? -10.109 13.094 3.611 1 96.81 88 LYS A O 1
ATOM 691 N N . ASP A 1 89 ? -12.117 13.586 2.75 1 97.25 89 ASP A N 1
ATOM 692 C CA . ASP A 1 89 ? -12.852 12.586 3.518 1 97.25 89 ASP A CA 1
ATOM 693 C C . ASP A 1 89 ? -12.234 11.195 3.338 1 97.25 89 ASP A C 1
ATOM 695 O O . ASP A 1 89 ? -12.023 10.477 4.312 1 97.25 89 ASP A O 1
ATOM 699 N N . HIS A 1 90 ? -11.898 10.836 2.102 1 97.31 90 HIS A N 1
ATOM 700 C CA . HIS A 1 90 ? -11.43 9.484 1.827 1 97.31 90 HIS A CA 1
ATOM 701 C C . HIS A 1 90 ? -10.102 9.211 2.529 1 97.31 90 HIS A C 1
ATOM 703 O O . HIS A 1 90 ? -9.812 8.07 2.9 1 97.31 90 HIS A O 1
ATOM 709 N N . GLN A 1 91 ? -9.266 10.266 2.646 1 98.12 91 GLN A N 1
ATOM 710 C CA . GLN A 1 91 ? -7.988 10.094 3.326 1 98.12 91 GLN A CA 1
ATOM 711 C C . GLN A 1 91 ? -8.188 9.75 4.797 1 98.12 91 GLN A C 1
ATOM 713 O O . GLN A 1 91 ? -7.59 8.797 5.305 1 98.12 91 GLN A O 1
ATOM 718 N N . VAL A 1 92 ? -9.094 10.516 5.504 1 98.56 92 VAL A N 1
ATOM 719 C CA . VAL A 1 92 ? -9.359 10.289 6.918 1 98.56 92 VAL A CA 1
ATOM 720 C C . VAL A 1 92 ? -10.055 8.938 7.105 1 98.56 92 VAL A C 1
ATOM 722 O O . VAL A 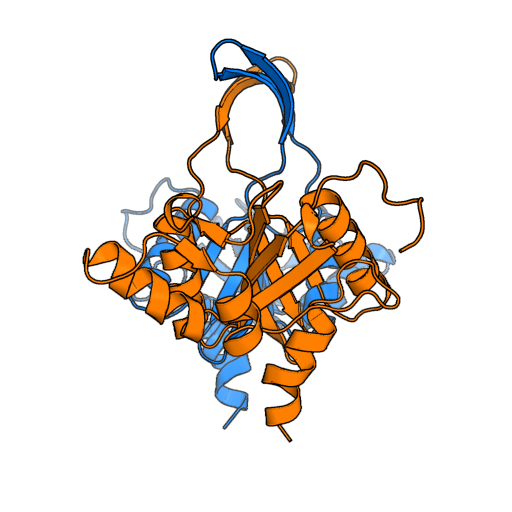1 92 ? -9.734 8.195 8.031 1 98.56 92 VAL A O 1
ATOM 725 N N . ASP A 1 93 ? -10.977 8.648 6.188 1 97.81 93 ASP A N 1
ATOM 726 C CA . ASP A 1 93 ? -11.68 7.375 6.242 1 97.81 93 ASP A CA 1
ATOM 727 C C . ASP A 1 93 ? -10.711 6.203 6.113 1 97.81 93 ASP A C 1
ATOM 729 O O . ASP A 1 93 ? -10.859 5.191 6.805 1 97.81 93 ASP A O 1
ATOM 733 N N . TYR A 1 94 ? -9.797 6.309 5.254 1 98.56 94 TYR A N 1
ATOM 734 C CA . TYR A 1 94 ? -8.82 5.238 5.066 1 98.56 94 TYR A CA 1
ATOM 735 C C . TYR A 1 94 ? -7.949 5.07 6.305 1 98.56 94 TYR A C 1
ATOM 737 O O . TYR A 1 94 ? -7.656 3.947 6.719 1 98.56 94 TYR A O 1
ATOM 745 N N . LEU A 1 95 ? -7.477 6.176 6.867 1 98.81 95 LEU A N 1
ATOM 746 C CA . LEU A 1 95 ? -6.711 6.105 8.109 1 98.81 95 LEU A CA 1
ATOM 747 C C . LEU A 1 95 ? -7.512 5.414 9.203 1 98.81 95 LEU A C 1
ATOM 749 O O . LEU A 1 95 ? -6.969 4.617 9.969 1 98.81 95 LEU A O 1
ATOM 753 N N . LEU A 1 96 ? -8.789 5.746 9.266 1 98.44 96 LEU A N 1
ATOM 754 C CA . LEU A 1 96 ? -9.672 5.121 10.242 1 98.44 96 LEU A CA 1
ATOM 755 C C . LEU A 1 96 ? -9.742 3.611 10.023 1 98.44 96 LEU A C 1
ATOM 757 O O . LEU A 1 96 ? -9.609 2.836 10.977 1 98.44 96 LEU A O 1
ATOM 761 N N . LYS A 1 97 ? -9.969 3.191 8.82 1 98.12 97 LYS A N 1
ATOM 762 C CA . LYS A 1 97 ? -10.07 1.771 8.5 1 98.12 97 LYS A CA 1
ATOM 763 C C . LYS A 1 97 ? -8.812 1.02 8.938 1 98.12 97 LYS A C 1
ATOM 765 O O . LYS A 1 97 ? -8.906 -0.056 9.531 1 98.12 97 LYS A O 1
ATOM 770 N N . CYS A 1 98 ? -7.688 1.593 8.625 1 98.75 98 CYS A N 1
ATOM 771 C CA . CYS A 1 98 ? -6.422 0.951 8.961 1 98.75 98 CYS A CA 1
ATOM 772 C C . CYS A 1 98 ? -6.184 0.956 10.469 1 98.75 98 CYS A C 1
ATOM 774 O O . CYS A 1 98 ? -5.668 -0.016 11.023 1 98.75 98 CYS A O 1
ATOM 776 N N . HIS A 1 99 ? -6.547 2.055 11.102 1 98.5 99 HIS A N 1
ATOM 777 C CA . HIS A 1 99 ? -6.449 2.133 12.555 1 98.5 99 HIS A CA 1
ATOM 778 C C . HIS A 1 99 ? -7.293 1.053 13.227 1 98.5 99 HIS A C 1
ATOM 780 O O . HIS A 1 99 ? -6.848 0.408 14.18 1 98.5 99 HIS A O 1
ATOM 786 N N . LYS A 1 100 ? -8.477 0.845 12.695 1 97.94 100 LYS A N 1
ATOM 787 C CA . LYS A 1 100 ? -9.383 -0.15 13.25 1 97.94 100 LYS A CA 1
ATOM 788 C C . LYS A 1 100 ? -8.797 -1.555 13.141 1 97.94 100 LYS A C 1
ATOM 790 O O . LYS A 1 100 ? -9.164 -2.449 13.906 1 97.94 100 LYS A O 1
ATOM 795 N N . MET A 1 101 ? -7.93 -1.765 12.18 1 97.88 101 MET A N 1
ATOM 796 C CA . MET A 1 101 ? -7.25 -3.045 12 1 97.88 101 MET A CA 1
ATOM 797 C C . MET A 1 101 ? -5.965 -3.094 12.82 1 97.88 101 MET A C 1
ATOM 799 O O . MET A 1 101 ? -5.129 -3.977 12.617 1 97.88 101 MET A O 1
ATOM 803 N N . ASP A 1 102 ? -5.707 -2.086 13.625 1 97.44 102 ASP A N 1
ATOM 804 C CA . ASP A 1 102 ? -4.551 -2.002 14.508 1 97.44 102 ASP A CA 1
ATOM 805 C C . ASP A 1 102 ? -3.301 -1.58 13.742 1 97.44 102 ASP A C 1
ATOM 807 O O . ASP A 1 102 ? -2.178 -1.808 14.195 1 97.44 102 ASP A O 1
ATOM 811 N N . GLY A 1 103 ? -3.457 -1.019 12.531 1 98.5 103 GLY A N 1
ATOM 812 C CA . GLY A 1 103 ? -2.344 -0.415 11.812 1 98.5 103 GLY A CA 1
ATOM 813 C C . GLY A 1 103 ? -1.888 0.9 12.422 1 98.5 103 GLY A C 1
ATOM 814 O O . GLY A 1 103 ? -2.627 1.529 13.18 1 98.5 103 GLY A O 1
ATOM 815 N N . ILE A 1 104 ? -0.673 1.239 12.156 1 98.69 104 ILE A N 1
ATOM 816 C CA . ILE A 1 104 ? -0.167 2.551 12.547 1 98.69 104 ILE A CA 1
ATOM 817 C C . ILE A 1 104 ? -0.611 3.6 11.531 1 98.69 104 ILE A C 1
ATOM 819 O O . ILE A 1 104 ? -0.184 3.57 10.375 1 98.69 104 ILE A O 1
ATOM 823 N N . ALA A 1 105 ? -1.499 4.449 11.914 1 98.88 105 ALA A N 1
ATOM 824 C CA . ALA A 1 105 ? -2.072 5.457 11.031 1 98.88 105 ALA A CA 1
ATOM 825 C C . ALA A 1 105 ? -1.832 6.863 11.57 1 98.88 105 ALA A C 1
ATOM 827 O O . ALA A 1 105 ? -2.074 7.129 12.75 1 98.88 105 ALA A O 1
ATOM 828 N N . PHE A 1 106 ? -1.359 7.762 10.695 1 98.94 106 PHE A N 1
ATOM 829 C CA . PHE A 1 106 ? -1.098 9.109 11.188 1 98.94 106 PHE A CA 1
ATOM 830 C C . PHE A 1 106 ? -1.067 10.109 10.039 1 98.94 106 PHE A C 1
ATOM 832 O O . PHE A 1 106 ? -1.134 9.719 8.867 1 98.94 106 PHE A O 1
ATOM 839 N N . LEU A 1 107 ? -1.081 11.375 10.367 1 98.88 107 LEU A N 1
ATOM 840 C CA . LEU A 1 107 ? -0.858 12.5 9.469 1 98.88 107 LEU A CA 1
ATOM 841 C C . LEU A 1 107 ? 0.527 13.102 9.68 1 98.88 107 LEU A C 1
ATOM 843 O O . LEU A 1 107 ? 0.96 13.281 10.82 1 98.88 107 LEU A O 1
ATOM 847 N N . LEU A 1 108 ? 1.265 13.258 8.633 1 98.88 108 LEU A N 1
ATOM 848 C CA . LEU A 1 108 ? 2.561 13.922 8.656 1 98.88 108 LEU A CA 1
ATOM 849 C C . LEU A 1 108 ? 2.459 15.328 8.07 1 98.88 108 LEU A C 1
ATOM 851 O O . LEU A 1 108 ? 2.076 15.492 6.91 1 98.88 108 LEU A O 1
ATOM 855 N N . VAL A 1 109 ? 2.783 16.359 8.852 1 98.75 109 VAL A N 1
ATOM 856 C CA . VAL A 1 109 ? 2.564 17.734 8.391 1 98.75 109 VAL A CA 1
ATOM 857 C C . VAL A 1 109 ? 3.863 18.531 8.5 1 98.75 109 VAL A C 1
ATOM 859 O O . VAL A 1 109 ? 4.496 18.547 9.555 1 98.75 109 VAL A O 1
ATOM 862 N N . GLU A 1 110 ? 4.242 19.172 7.461 1 98.5 110 GLU A N 1
ATOM 863 C CA . GLU A 1 110 ? 5.379 20.078 7.441 1 98.5 110 GLU A CA 1
ATOM 864 C C . GLU A 1 110 ? 4.922 21.531 7.543 1 98.5 110 GLU A C 1
ATOM 866 O O . GLU A 1 110 ? 4.094 21.984 6.754 1 98.5 110 GLU A O 1
ATOM 871 N N . PHE A 1 111 ? 5.398 22.234 8.516 1 98.12 111 PHE A N 1
ATOM 872 C CA . PHE A 1 111 ? 5.309 23.688 8.586 1 98.12 111 PHE A CA 1
ATOM 873 C C . PHE A 1 111 ? 6.586 24.328 8.07 1 98.12 111 PHE A C 1
ATOM 875 O O . PHE A 1 111 ? 7.578 24.438 8.797 1 98.12 111 PHE A O 1
ATOM 882 N N . VAL A 1 112 ? 6.48 24.766 6.848 1 97 112 VAL A N 1
ATOM 883 C CA . VAL A 1 112 ? 7.672 25.203 6.125 1 97 112 VAL A CA 1
ATOM 884 C C . VAL A 1 112 ? 8.273 26.438 6.805 1 97 112 VAL A C 1
ATOM 886 O O . VAL A 1 112 ? 9.477 26.469 7.078 1 97 112 VAL A O 1
ATOM 889 N N . LYS A 1 113 ? 7.461 27.422 7.086 1 96.38 113 LYS A N 1
ATOM 890 C CA . LYS A 1 113 ? 7.941 28.672 7.66 1 96.38 113 LYS A CA 1
ATOM 891 C C . LYS A 1 113 ? 8.641 28.422 9 1 96.38 113 LYS A C 1
ATOM 893 O O . LYS A 1 113 ? 9.656 29.062 9.297 1 96.38 113 LYS A O 1
ATOM 898 N N . GLN A 1 114 ? 8.094 27.516 9.805 1 96.62 114 GLN A N 1
ATOM 899 C CA . GLN A 1 114 ? 8.633 27.25 11.133 1 96.62 114 GLN A CA 1
ATOM 900 C C . GLN A 1 114 ? 9.727 26.188 11.078 1 96.62 114 GLN A C 1
ATOM 902 O O . GLN A 1 114 ? 10.367 25.891 12.094 1 96.62 114 GLN A O 1
ATOM 907 N N . ASN A 1 115 ? 9.938 25.578 9.852 1 95.88 115 ASN A N 1
ATOM 908 C CA . ASN A 1 115 ? 10.922 24.516 9.656 1 95.88 115 ASN A CA 1
ATOM 909 C C . ASN A 1 115 ? 10.727 23.375 10.641 1 95.88 115 ASN A C 1
ATOM 911 O O . ASN A 1 115 ? 11.664 22.969 11.32 1 95.88 115 ASN A O 1
ATOM 915 N N . LYS A 1 116 ? 9.461 22.938 10.758 1 98 116 LYS A N 1
ATOM 916 C CA . LYS A 1 116 ? 9.102 21.844 11.656 1 98 116 LYS A CA 1
ATOM 917 C C . LYS A 1 116 ? 8.203 20.828 10.953 1 98 116 LYS A C 1
ATOM 919 O O . LYS A 1 116 ? 7.398 21.203 10.094 1 98 116 LYS A O 1
ATOM 924 N N . ILE A 1 117 ? 8.375 19.547 11.273 1 98.62 117 ILE A N 1
ATOM 925 C CA . ILE A 1 117 ? 7.52 18.469 10.812 1 98.62 117 ILE A CA 1
ATOM 926 C C . ILE A 1 117 ? 6.906 17.75 12.016 1 98.62 117 ILE A C 1
ATOM 928 O O . ILE A 1 117 ? 7.594 17.484 13 1 98.62 117 ILE A O 1
ATOM 932 N N . TYR A 1 118 ? 5.617 17.5 11.938 1 98.81 118 TYR A N 1
ATOM 933 C CA . TYR A 1 118 ? 4.934 16.828 13.039 1 98.81 118 TYR A CA 1
ATOM 934 C C . TYR A 1 118 ? 4.227 15.57 12.555 1 98.81 118 TYR A C 1
ATOM 936 O O . TYR A 1 118 ? 3.643 15.555 11.469 1 98.81 118 TYR A O 1
ATOM 944 N N . LEU A 1 119 ? 4.336 14.539 13.32 1 98.94 119 LEU A N 1
ATOM 945 C CA . LEU A 1 119 ? 3.518 13.344 13.188 1 98.94 119 LEU A CA 1
ATOM 946 C C . LEU A 1 119 ? 2.314 13.398 14.125 1 98.94 119 LEU A C 1
ATOM 948 O O . LEU A 1 119 ? 2.473 13.461 15.344 1 98.94 119 LEU A O 1
ATOM 952 N N . LEU A 1 120 ? 1.159 13.516 13.586 1 98.88 120 LEU A N 1
ATOM 953 C CA . LEU A 1 120 ? -0.089 13.531 14.336 1 98.88 120 LEU A CA 1
ATOM 954 C C . LEU A 1 120 ? -0.785 12.172 14.266 1 98.88 120 LEU A C 1
ATOM 956 O O . LEU A 1 120 ? -1.346 11.812 13.227 1 98.88 120 LEU A O 1
ATOM 960 N N . PRO A 1 121 ? -0.75 11.375 15.398 1 98.75 121 PRO A N 1
ATOM 961 C CA . PRO A 1 121 ? -1.431 10.086 15.352 1 98.75 121 PRO A CA 1
ATOM 962 C C . PRO A 1 121 ? -2.9 10.203 14.961 1 98.75 121 PRO A C 1
ATOM 964 O O . PRO A 1 121 ? -3.555 11.195 15.289 1 98.75 121 PRO A O 1
ATOM 967 N N . TYR A 1 122 ? -3.455 9.227 14.297 1 98.75 122 TYR A N 1
ATOM 968 C CA . TYR A 1 122 ? -4.844 9.266 13.852 1 98.75 122 TYR A CA 1
ATOM 969 C C . TYR A 1 122 ? -5.785 9.539 15.016 1 98.75 122 TYR A C 1
ATOM 971 O O . TYR A 1 122 ? -6.789 10.242 14.859 1 98.75 122 TYR A O 1
ATOM 979 N N . THR A 1 123 ? -5.508 8.93 16.172 1 98 123 THR A N 1
ATOM 980 C CA . THR A 1 123 ? -6.383 9.109 17.328 1 98 123 THR A CA 1
ATOM 981 C C . THR A 1 123 ? -6.539 10.594 17.656 1 98 123 THR A C 1
ATOM 983 O O . THR A 1 123 ? -7.645 11.055 17.953 1 98 123 THR A O 1
ATOM 986 N N . ALA A 1 124 ? -5.438 11.32 17.625 1 98.25 124 ALA A N 1
ATOM 987 C CA . ALA A 1 124 ? -5.504 12.766 17.844 1 98.25 124 ALA A CA 1
ATOM 988 C C . ALA A 1 124 ? -6.191 13.469 16.688 1 98.25 124 ALA A C 1
ATOM 990 O O . ALA A 1 124 ? -7.004 14.375 16.891 1 98.25 124 ALA A O 1
ATOM 991 N N . LEU A 1 125 ? -5.867 13.078 15.453 1 98.75 125 LEU A N 1
ATOM 992 C CA . LEU A 1 125 ? -6.5 13.656 14.273 1 98.75 125 LEU A CA 1
ATOM 993 C C . LEU A 1 125 ? -8.016 13.492 14.328 1 98.75 125 LEU A C 1
ATOM 995 O O . LEU A 1 125 ? -8.758 14.406 13.961 1 98.75 125 LEU A O 1
ATOM 999 N N . ARG A 1 126 ? -8.43 12.344 14.773 1 98.19 126 ARG A N 1
ATOM 1000 C CA . ARG A 1 126 ? -9.844 12.016 14.828 1 98.19 126 ARG A CA 1
ATOM 1001 C C . ARG A 1 126 ? -10.617 13.039 15.648 1 98.19 126 ARG A C 1
ATOM 1003 O O . ARG A 1 126 ? -11.734 13.422 15.281 1 98.19 126 ARG A O 1
ATOM 1010 N N . TYR A 1 127 ? -10.039 13.445 16.703 1 97.38 127 TYR A N 1
ATOM 1011 C CA . TYR A 1 127 ? -10.672 14.438 17.578 1 97.38 127 TYR A CA 1
ATOM 1012 C C . TYR A 1 127 ? -10.93 15.734 16.828 1 97.38 127 TYR A C 1
ATOM 1014 O O . TYR A 1 127 ? -12.062 16.219 16.797 1 97.38 127 TYR A O 1
ATOM 1022 N N . TYR A 1 128 ? -9.969 16.266 16.188 1 97.88 128 TYR A N 1
ATOM 1023 C CA . TYR A 1 128 ? -10.086 17.516 15.445 1 97.88 128 TYR A CA 1
ATOM 1024 C C . TYR A 1 128 ? -11.023 17.359 14.25 1 97.88 128 TYR A C 1
ATOM 1026 O O . TYR A 1 128 ? -11.844 18.234 13.977 1 97.88 128 TYR A O 1
ATOM 1034 N N . TRP A 1 129 ? -10.945 16.234 13.578 1 98.44 129 TRP A N 1
ATOM 1035 C CA . TRP A 1 129 ? -11.719 15.984 12.367 1 98.44 129 TRP A CA 1
ATOM 1036 C C . TRP A 1 129 ? -13.203 15.859 12.68 1 98.44 129 TRP A C 1
ATOM 1038 O O . TRP A 1 129 ? -14.039 16.438 11.984 1 98.44 129 TRP A O 1
ATOM 1048 N N . THR A 1 130 ? -13.508 15.109 13.719 1 97.5 130 THR A N 1
ATOM 1049 C CA . THR A 1 130 ? -14.898 14.914 14.125 1 97.5 130 THR A CA 1
ATOM 1050 C C . THR A 1 130 ? -15.539 16.25 14.5 1 97.5 130 THR A C 1
ATOM 1052 O O . THR A 1 130 ? -16.672 16.531 14.086 1 97.5 130 THR A O 1
ATOM 1055 N N . ALA A 1 131 ? -14.82 17 15.281 1 97.31 131 ALA A N 1
ATOM 1056 C CA . ALA A 1 131 ? -15.336 18.312 15.672 1 97.31 131 ALA A CA 1
ATOM 1057 C C . ALA A 1 131 ? -15.547 19.203 14.453 1 97.31 131 ALA A C 1
ATOM 1059 O O . ALA A 1 131 ? -16.547 19.906 14.359 1 97.31 131 ALA A O 1
ATOM 1060 N N . TYR A 1 132 ? -14.602 19.172 13.555 1 97.62 132 TYR A N 1
ATOM 1061 C CA . TYR A 1 132 ? -14.672 19.953 12.32 1 97.62 132 TYR A CA 1
ATOM 1062 C C . TYR A 1 132 ? -15.883 19.562 11.492 1 97.62 132 TYR A C 1
ATOM 1064 O O . TYR A 1 132 ? -16.656 20.422 11.062 1 97.62 132 TYR A O 1
ATOM 1072 N N . LYS A 1 133 ? -16.109 18.281 11.258 1 97.06 133 LYS A N 1
ATOM 1073 C CA . LYS A 1 133 ? -17.188 17.781 10.43 1 97.06 133 LYS A CA 1
ATOM 1074 C C . LYS A 1 133 ? -18.547 18.047 11.078 1 97.06 133 LYS A C 1
ATOM 1076 O O . LYS A 1 133 ? -19.547 18.234 10.383 1 97.06 133 LYS A O 1
ATOM 1081 N N . ALA A 1 134 ? -18.578 18.094 12.383 1 96.31 134 ALA A N 1
ATOM 1082 C CA . ALA A 1 134 ? -19.797 18.375 13.125 1 96.31 134 ALA A CA 1
ATOM 1083 C C . ALA A 1 134 ? -20.047 19.891 13.211 1 96.31 134 ALA A C 1
ATOM 1085 O O . ALA A 1 134 ? -21.047 20.312 13.797 1 96.31 134 ALA A O 1
ATOM 1086 N N . LYS A 1 135 ? -19.203 20.719 12.664 1 94.38 135 LYS A N 1
ATOM 1087 C CA . LYS A 1 135 ? -19.281 22.172 12.766 1 94.38 135 LYS A CA 1
ATOM 1088 C C . LYS A 1 135 ? -19.266 22.625 14.219 1 94.38 135 LYS A C 1
ATOM 1090 O O . LYS A 1 135 ? -20 23.547 14.594 1 94.38 135 LYS A O 1
ATOM 1095 N N . LYS A 1 136 ? -18.594 21.938 15.086 1 92.69 136 LYS A N 1
ATOM 1096 C CA . LYS A 1 136 ? -18.5 22.25 16.516 1 92.69 136 LYS A CA 1
ATOM 1097 C C . LYS A 1 136 ? -17.047 22.531 16.922 1 92.69 136 LYS A C 1
ATOM 1099 O O . LYS A 1 136 ? -16.75 22.672 18.109 1 92.69 136 LYS A O 1
ATOM 1104 N N . GLY A 1 137 ? -16.203 22.562 16.016 1 88.06 137 GLY A N 1
ATOM 1105 C CA . GLY A 1 137 ? -14.805 22.812 16.297 1 88.06 137 GLY A CA 1
ATOM 1106 C C . GLY A 1 137 ? -14.148 23.734 15.289 1 88.06 137 GLY A C 1
ATOM 1107 O O . GLY A 1 137 ? -14.812 24.25 14.383 1 88.06 137 GLY A O 1
ATOM 1108 N N . SER A 1 138 ? -12.852 23.938 15.57 1 91.19 138 SER A N 1
ATOM 1109 C CA . SER A 1 138 ? -12.055 24.781 14.672 1 91.19 138 SER A CA 1
ATOM 1110 C C . SER A 1 138 ? -11.914 24.125 13.297 1 91.19 138 SER A C 1
ATOM 1112 O O . SER A 1 138 ? -11.922 22.906 13.18 1 91.19 138 SER A O 1
ATOM 1114 N N . SER A 1 139 ? -11.742 24.969 12.281 1 96.12 139 SER A N 1
ATOM 1115 C CA . SER A 1 139 ? -11.523 24.5 10.922 1 96.12 139 SER A CA 1
ATOM 1116 C C . SER A 1 139 ? -10.039 24.281 10.648 1 96.12 139 SER A C 1
ATOM 1118 O O . SER A 1 139 ? -9.664 23.859 9.547 1 96.12 139 SER A O 1
ATOM 1120 N N . SER A 1 140 ? -9.219 24.547 11.641 1 97.94 140 SER A N 1
ATOM 1121 C CA . SER A 1 140 ? -7.77 24.375 11.516 1 97.94 140 SER A CA 1
ATOM 1122 C C . SER A 1 140 ? -7.16 23.875 12.82 1 97.94 140 SER A C 1
ATOM 1124 O O . SER A 1 140 ? -7.812 23.891 13.867 1 97.94 140 SER A O 1
ATOM 1126 N N . ILE A 1 141 ? -6.004 23.344 12.727 1 98.12 141 ILE A N 1
ATOM 1127 C CA . ILE A 1 141 ? -5.195 22.953 13.875 1 98.12 141 ILE A CA 1
ATOM 1128 C C . ILE A 1 141 ? -3.953 23.844 13.953 1 98.12 141 ILE A C 1
ATOM 1130 O O . ILE A 1 141 ? -3.125 23.844 13.039 1 98.12 141 ILE A O 1
ATOM 1134 N N . SER A 1 142 ? -3.785 24.562 15.016 1 98.06 142 SER A N 1
ATOM 1135 C CA . SER A 1 142 ? -2.65 25.469 15.156 1 98.06 142 SER A CA 1
ATOM 1136 C C . SER A 1 142 ? -1.357 24.688 15.406 1 98.06 142 SER A C 1
ATOM 1138 O O . SER A 1 142 ? -1.389 23.562 15.906 1 98.06 142 SER A O 1
ATOM 1140 N N . ILE A 1 143 ? -0.241 25.328 15.07 1 98.19 143 ILE A N 1
ATOM 1141 C CA . ILE A 1 143 ? 1.047 24.703 15.328 1 98.19 143 ILE A CA 1
ATOM 1142 C C . ILE A 1 143 ? 1.216 24.469 16.828 1 98.19 143 ILE A C 1
ATOM 1144 O O . ILE A 1 143 ? 1.839 23.484 17.25 1 98.19 143 ILE A O 1
ATOM 1148 N N . THR A 1 144 ? 0.667 25.312 17.703 1 98 144 THR A N 1
ATOM 1149 C CA . THR A 1 144 ? 0.7 25.125 19.156 1 98 144 THR A CA 1
ATOM 1150 C C . THR A 1 144 ? -0.036 23.844 19.547 1 98 144 THR A C 1
ATOM 1152 O O . THR A 1 144 ? 0.414 23.109 20.422 1 98 144 THR A O 1
ATOM 1155 N N . ASP A 1 145 ? -1.189 23.562 18.891 1 97.88 145 ASP A N 1
ATOM 1156 C CA . ASP A 1 145 ? -1.907 22.312 19.125 1 97.88 145 ASP A CA 1
ATOM 1157 C C . ASP A 1 145 ? -1.067 21.125 18.688 1 97.88 145 ASP A C 1
ATOM 1159 O O . ASP A 1 145 ? -1.095 20.062 19.344 1 97.88 145 ASP A O 1
ATOM 1163 N N . PHE A 1 146 ? -0.374 21.266 17.547 1 98.5 146 PHE A N 1
ATOM 1164 C CA . PHE A 1 146 ? 0.535 20.203 17.141 1 98.5 146 PHE A CA 1
ATOM 1165 C C . PHE A 1 146 ? 1.595 19.953 18.203 1 98.5 146 PHE A C 1
ATOM 1167 O O . PHE A 1 146 ? 1.941 18.797 18.484 1 98.5 146 PHE A O 1
ATOM 1174 N N . GLU A 1 147 ? 2.143 21 18.797 1 97.94 147 GLU A N 1
ATOM 1175 C CA . GLU A 1 147 ? 3.166 20.875 19.828 1 97.94 147 GLU A CA 1
ATOM 1176 C C . GLU A 1 147 ? 2.654 20.062 21.016 1 97.94 147 GLU A C 1
ATOM 1178 O O . GLU A 1 147 ? 3.424 19.359 21.672 1 97.94 147 GLU A O 1
ATOM 1183 N N . ILE A 1 148 ? 1.385 20.078 21.219 1 97.94 148 ILE A N 1
ATOM 1184 C CA . ILE A 1 148 ? 0.78 19.438 22.375 1 97.94 148 ILE A CA 1
ATOM 1185 C C . ILE A 1 148 ? 0.321 18.031 22.016 1 97.94 148 ILE A C 1
ATOM 1187 O O . ILE A 1 148 ? 0.555 17.078 22.781 1 97.94 148 ILE A O 1
ATOM 1191 N N . HIS A 1 149 ? -0.324 17.812 20.875 1 98.06 149 HIS A N 1
ATOM 1192 C CA . HIS A 1 149 ? -1.058 16.594 20.594 1 98.06 149 HIS A CA 1
ATOM 1193 C C . HIS A 1 149 ? -0.348 15.766 19.516 1 98.06 149 HIS A C 1
ATOM 1195 O O . HIS A 1 149 ? -0.777 14.656 19.203 1 98.06 149 HIS A O 1
ATOM 1201 N N . ALA A 1 150 ? 0.717 16.266 18.938 1 98.62 150 ALA A N 1
ATOM 1202 C CA . ALA A 1 150 ? 1.52 15.57 17.922 1 98.62 150 ALA A CA 1
ATOM 1203 C C . ALA A 1 150 ? 2.965 15.414 18.391 1 98.62 150 ALA A C 1
ATOM 1205 O O . ALA A 1 150 ? 3.266 15.586 19.578 1 98.62 150 ALA A O 1
ATOM 1206 N N . TYR A 1 151 ? 3.791 14.914 17.562 1 98.81 151 TYR A N 1
ATOM 1207 C CA . TYR A 1 151 ? 5.199 14.688 17.875 1 98.81 151 TYR A CA 1
ATOM 1208 C C . TYR A 1 151 ? 6.098 15.281 16.797 1 98.81 151 TYR A C 1
ATOM 1210 O O . TYR A 1 151 ? 5.93 14.992 15.609 1 98.81 151 TYR A O 1
ATOM 1218 N N . GLU A 1 152 ? 6.969 16.094 17.234 1 98.75 152 GLU A N 1
ATOM 1219 C CA . GLU A 1 152 ? 7.902 16.672 16.266 1 98.75 152 GLU A CA 1
ATOM 1220 C C . GLU A 1 152 ? 8.836 15.609 15.695 1 98.75 152 GLU A C 1
ATOM 1222 O O . GLU A 1 152 ? 9.367 14.773 16.438 1 98.75 152 GLU A O 1
ATOM 1227 N N . VAL A 1 153 ? 8.953 15.586 14.422 1 98.75 153 VAL A N 1
ATOM 1228 C CA . VAL A 1 153 ? 9.797 14.617 13.719 1 98.75 153 VAL A CA 1
ATOM 1229 C C . VAL A 1 153 ? 11.203 15.188 13.547 1 98.75 153 VAL A C 1
ATOM 1231 O O . VAL A 1 153 ? 11.383 16.25 12.938 1 98.75 153 VAL A O 1
ATOM 1234 N N . PRO A 1 154 ? 12.211 14.562 14.016 1 98 154 PRO A N 1
ATOM 1235 C CA . PRO A 1 154 ? 13.578 15.078 13.914 1 98 154 PRO A CA 1
ATOM 1236 C C . PRO A 1 154 ? 14.219 14.789 12.562 1 98 154 PRO A C 1
ATOM 1238 O O . PRO A 1 154 ? 13.711 13.969 11.797 1 98 154 PRO A O 1
ATOM 1241 N N . LYS A 1 155 ? 15.219 15.594 12.242 1 95.94 155 LYS A N 1
ATOM 1242 C CA . LYS A 1 155 ? 16.172 15.266 11.188 1 95.94 155 LYS A CA 1
ATOM 1243 C C . LYS A 1 155 ? 17.391 14.531 11.758 1 95.94 155 LYS A C 1
ATOM 1245 O O . LYS A 1 155 ? 18.109 15.078 12.602 1 95.94 155 LYS A O 1
ATOM 1250 N N . THR A 1 156 ? 17.594 13.297 11.406 1 94.81 156 THR A N 1
ATOM 1251 C CA . THR A 1 156 ? 18.75 12.5 11.82 1 94.81 156 THR A CA 1
ATOM 1252 C C . THR A 1 156 ? 19.531 12.031 10.602 1 94.81 156 THR A C 1
ATOM 1254 O O . THR A 1 156 ? 20.094 12.844 9.859 1 94.81 156 THR A O 1
ATOM 1257 N N . ARG A 1 157 ? 19.719 10.758 10.492 1 91.81 157 ARG A N 1
ATOM 1258 C CA . ARG A 1 157 ? 20.406 10.234 9.32 1 91.81 157 ARG A CA 1
ATOM 1259 C C . ARG A 1 157 ? 19.547 10.352 8.07 1 91.81 157 ARG A C 1
ATOM 1261 O O . ARG A 1 157 ? 20.047 10.172 6.953 1 91.81 157 ARG A O 1
ATOM 1268 N N . VAL A 1 158 ? 18.297 10.68 8.359 1 95.62 158 VAL A N 1
ATOM 1269 C CA . VAL A 1 158 ? 17.375 10.938 7.266 1 95.62 158 VAL A CA 1
ATOM 1270 C C . VAL A 1 158 ? 16.672 12.281 7.492 1 95.62 158 VAL A C 1
ATOM 1272 O O . VAL A 1 158 ? 16.516 12.719 8.633 1 95.62 158 VAL A O 1
ATOM 1275 N N . PRO A 1 159 ? 16.266 12.898 6.441 1 95.94 159 PRO A N 1
ATOM 1276 C CA . PRO A 1 159 ? 15.75 14.266 6.559 1 95.94 159 PRO A CA 1
ATOM 1277 C C . PRO A 1 159 ? 14.414 14.344 7.289 1 95.94 159 PRO A C 1
ATOM 1279 O O . PRO A 1 159 ? 14.094 15.367 7.895 1 95.94 159 PRO A O 1
ATOM 1282 N N . VAL A 1 160 ? 13.586 13.352 7.176 1 98.25 160 VAL A N 1
ATOM 1283 C CA . VAL A 1 160 ? 12.305 13.273 7.863 1 98.25 160 VAL A CA 1
ATOM 1284 C C . VAL A 1 160 ? 12.211 11.953 8.633 1 98.25 160 VAL A C 1
ATOM 1286 O O . VAL A 1 160 ? 11.594 10.992 8.156 1 98.25 160 VAL A O 1
ATOM 1289 N N . ASP A 1 161 ? 12.695 11.891 9.82 1 98.62 161 ASP A N 1
ATOM 1290 C CA . ASP A 1 161 ? 12.805 10.633 10.555 1 98.62 161 ASP A CA 1
ATOM 1291 C C . ASP A 1 161 ? 11.523 10.328 11.328 1 98.62 161 ASP A C 1
ATOM 1293 O O . ASP A 1 161 ? 11.547 10.234 12.562 1 98.62 161 ASP A O 1
ATOM 1297 N N . TYR A 1 162 ? 10.461 10.148 10.57 1 98.75 162 TYR A N 1
ATOM 1298 C CA . TYR A 1 162 ? 9.195 9.844 11.219 1 98.75 162 TYR A CA 1
ATOM 1299 C C . TYR A 1 162 ? 9.234 8.469 11.883 1 98.75 162 TYR A C 1
ATOM 1301 O O . TYR A 1 162 ? 8.445 8.188 12.789 1 98.75 162 TYR A O 1
ATOM 1309 N N . LEU A 1 163 ? 10.102 7.586 11.477 1 98.38 163 LEU A N 1
ATOM 1310 C CA . LEU A 1 163 ? 10.211 6.254 12.055 1 98.38 163 LEU A CA 1
ATOM 1311 C C . LEU A 1 163 ? 10.672 6.332 13.508 1 98.38 163 LEU A C 1
ATOM 1313 O O . LEU A 1 163 ? 10.25 5.523 14.344 1 98.38 163 LEU A O 1
ATOM 1317 N N . SER A 1 164 ? 11.547 7.273 13.828 1 97.75 164 SER A N 1
ATOM 1318 C CA . SER A 1 164 ? 11.969 7.438 15.211 1 97.75 164 SER A CA 1
ATOM 1319 C C . SER A 1 164 ? 10.781 7.719 16.125 1 97.75 164 SER A C 1
ATOM 1321 O O . SER A 1 164 ? 10.727 7.223 17.25 1 97.75 164 SER A O 1
ATOM 1323 N N . VAL A 1 165 ? 9.844 8.484 15.641 1 98.25 165 VAL A N 1
ATOM 1324 C CA . VAL A 1 165 ? 8.641 8.805 16.391 1 98.25 165 VAL A CA 1
ATOM 1325 C C . VAL A 1 165 ? 7.73 7.574 16.469 1 98.25 165 VAL A C 1
ATOM 1327 O O . VAL A 1 165 ? 7.203 7.246 17.531 1 98.25 165 VAL A O 1
ATOM 1330 N N . VAL A 1 166 ? 7.605 6.875 15.336 1 98.31 166 VAL A N 1
ATOM 1331 C CA . VAL A 1 166 ? 6.793 5.664 15.273 1 98.31 166 VAL A CA 1
ATOM 1332 C C . VAL A 1 166 ? 7.312 4.641 16.281 1 98.31 166 VAL A C 1
ATOM 1334 O O . VAL A 1 166 ? 6.535 4.059 17.031 1 98.31 166 VAL A O 1
ATOM 1337 N N . ASN A 1 167 ? 8.609 4.457 16.297 1 96.38 167 ASN A N 1
ATOM 1338 C CA . ASN A 1 167 ? 9.211 3.502 17.219 1 96.38 167 ASN A CA 1
ATOM 1339 C C . ASN A 1 167 ? 8.977 3.902 18.672 1 96.38 167 ASN A C 1
ATOM 1341 O O . ASN A 1 167 ? 8.727 3.049 19.531 1 96.38 167 ASN A O 1
ATOM 1345 N N . LYS A 1 168 ? 9.047 5.121 18.938 1 95.25 168 LYS A N 1
ATOM 1346 C CA . LYS A 1 168 ? 8.82 5.633 20.281 1 95.25 168 LYS A CA 1
ATOM 1347 C C . LYS A 1 168 ? 7.383 5.395 20.734 1 95.25 168 LYS A C 1
ATOM 1349 O O . LYS A 1 168 ? 7.141 5.02 21.891 1 95.25 168 LYS A O 1
ATOM 1354 N N . LEU A 1 169 ? 6.473 5.566 19.859 1 95.44 169 LEU A N 1
ATOM 1355 C CA . LEU A 1 169 ? 5.055 5.535 20.203 1 95.44 169 LEU A CA 1
ATOM 1356 C C . LEU A 1 169 ? 4.523 4.105 20.188 1 95.44 169 LEU A C 1
ATOM 1358 O O . LEU A 1 169 ? 3.66 3.752 21 1 95.44 169 LEU A O 1
ATOM 1362 N N . TRP A 1 170 ? 4.973 3.186 19.328 1 92.81 170 TRP A N 1
ATOM 1363 C CA . TRP A 1 170 ? 4.316 1.902 19.109 1 92.81 170 TRP A CA 1
ATOM 1364 C C . TRP A 1 170 ? 5.277 0.747 19.359 1 92.81 170 TRP A C 1
ATOM 1366 O O . TRP A 1 170 ? 4.852 -0.405 19.484 1 92.81 170 TRP A O 1
ATOM 1376 N N . GLN A 1 171 ? 6.477 0.662 19.172 1 76.19 171 GLN A N 1
ATOM 1377 C CA . GLN A 1 171 ? 7.371 -0.449 19.484 1 76.19 171 GLN A CA 1
ATOM 1378 C C . GLN A 1 171 ? 7.781 -0.424 20.953 1 76.19 171 GLN A C 1
ATOM 1380 O O . GLN A 1 171 ? 7.988 -1.475 21.562 1 76.19 171 GLN A O 1
ATOM 1385 N N . ALA A 1 172 ? 8.062 0.766 21.516 1 53.25 172 ALA A N 1
ATOM 1386 C CA . ALA A 1 172 ? 8.398 0.784 22.938 1 53.25 172 ALA A CA 1
ATOM 1387 C C . ALA A 1 172 ? 7.285 0.156 23.781 1 53.25 172 ALA A C 1
ATOM 1389 O O . ALA A 1 172 ? 7.543 -0.398 24.844 1 53.25 172 ALA A O 1
ATOM 1390 N N . THR A 1 173 ? 6.121 0.058 23.297 1 43 173 THR A N 1
ATOM 1391 C CA . THR A 1 173 ? 5.047 -0.456 24.125 1 43 173 THR A CA 1
ATOM 1392 C C . THR A 1 173 ? 5.004 -1.98 24.078 1 43 173 THR A C 1
ATOM 1394 O O . THR A 1 173 ? 4.266 -2.609 24.844 1 43 173 THR A O 1
ATOM 1397 N N . GLY A 1 174 ? 5.57 -2.629 23.172 1 37.44 174 GLY A N 1
ATOM 1398 C CA . GLY A 1 174 ? 5.531 -4.082 23.203 1 37.44 174 GLY A CA 1
ATOM 1399 C C . GLY A 1 174 ? 6.469 -4.68 24.234 1 37.44 174 GLY A C 1
ATOM 1400 O O . GLY A 1 174 ? 6.641 -5.898 24.297 1 37.44 174 GLY A O 1
ATOM 1401 N N . SER A 1 175 ? 7.391 -3.959 24.797 1 28.47 175 SER A N 1
ATOM 1402 C CA . SER A 1 175 ? 8.109 -4.715 25.812 1 28.47 175 SER A CA 1
ATOM 1403 C C . SER A 1 175 ? 7.227 -4.977 27.031 1 28.47 175 SER A C 1
ATOM 1405 O O . SER A 1 175 ? 6.359 -4.164 27.359 1 28.47 175 SER A O 1
ATOM 1407 N N . MET B 1 1 ? -19.984 -24.578 -8.242 1 29.36 1 MET B N 1
ATOM 1408 C CA . MET B 1 1 ? -19.188 -23.453 -8.734 1 29.36 1 MET B CA 1
ATOM 1409 C C . MET B 1 1 ? -20.062 -22.438 -9.469 1 29.36 1 MET B C 1
ATOM 1411 O O . MET B 1 1 ? -20.516 -22.703 -10.586 1 29.36 1 MET B O 1
ATOM 1415 N N . THR B 1 2 ? -20.844 -21.625 -8.75 1 32.31 2 THR B N 1
ATOM 1416 C CA . THR B 1 2 ? -21.969 -20.891 -9.32 1 32.31 2 THR B CA 1
ATOM 1417 C C . THR B 1 2 ? -21.547 -20.125 -10.57 1 32.31 2 THR B C 1
ATOM 1419 O O . THR B 1 2 ? -20.375 -19.766 -10.711 1 32.31 2 THR B O 1
ATOM 1422 N N . GLN B 1 3 ? -22.234 -20.203 -11.703 1 39.56 3 GLN B N 1
ATOM 1423 C CA . GLN B 1 3 ? -22.281 -19.719 -13.078 1 39.56 3 GLN B CA 1
ATOM 1424 C C . GLN B 1 3 ? -21.969 -18.219 -13.141 1 39.56 3 GLN B C 1
ATOM 1426 O O . GLN B 1 3 ? -21.641 -17.688 -14.203 1 39.56 3 GLN B O 1
ATOM 1431 N N . GLY B 1 4 ? -22.156 -17.562 -12 1 40.97 4 GLY B N 1
ATOM 1432 C CA . GLY B 1 4 ? -22.266 -16.125 -12.164 1 40.97 4 GLY B CA 1
ATOM 1433 C C . GLY B 1 4 ? -20.922 -15.438 -12.375 1 40.97 4 GLY B C 1
ATOM 1434 O O . GLY B 1 4 ? -20.875 -14.25 -12.703 1 40.97 4 GLY B O 1
ATOM 1435 N N . ASN B 1 5 ? -19.781 -15.891 -11.789 1 46.94 5 ASN B N 1
ATOM 1436 C CA . ASN B 1 5 ? -18.516 -15.195 -11.984 1 46.94 5 ASN B CA 1
ATOM 1437 C C . ASN B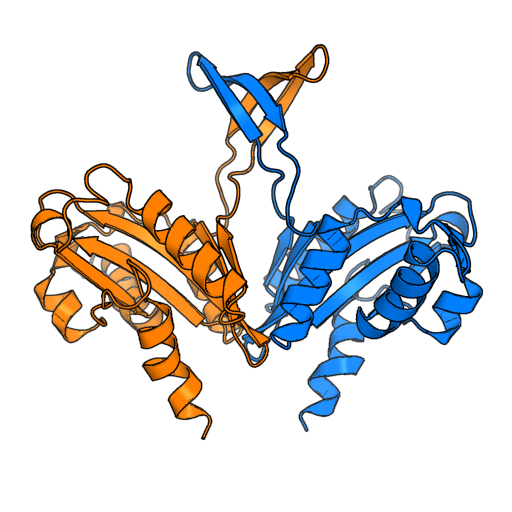 1 5 ? -17.875 -15.555 -13.32 1 46.94 5 ASN B C 1
ATOM 1439 O O . ASN B 1 5 ? -16.656 -15.398 -13.492 1 46.94 5 ASN B O 1
ATOM 1443 N N . ARG B 1 6 ? -18.703 -16.125 -14.32 1 51.69 6 ARG B N 1
ATOM 1444 C CA . ARG B 1 6 ? -18.297 -16.484 -15.672 1 51.69 6 ARG B CA 1
ATOM 1445 C C . ARG B 1 6 ? -17.969 -15.242 -16.5 1 51.69 6 ARG B C 1
ATOM 1447 O O . ARG B 1 6 ? -18.766 -14.312 -16.578 1 51.69 6 ARG B O 1
ATOM 1454 N N . GLY B 1 7 ? -16.719 -14.867 -16.375 1 70.44 7 GLY B N 1
ATOM 1455 C CA . GLY B 1 7 ? -16.234 -13.836 -17.266 1 70.44 7 GLY B CA 1
ATOM 1456 C C . GLY B 1 7 ? -15.312 -12.836 -16.594 1 70.44 7 GLY B C 1
ATOM 1457 O O . GLY B 1 7 ? -14.688 -12.008 -17.266 1 70.44 7 GLY B O 1
ATOM 1458 N N . MET B 1 8 ? -15.258 -13.031 -15.289 1 81.19 8 MET B N 1
ATOM 1459 C CA . MET B 1 8 ? -14.406 -12.047 -14.625 1 81.19 8 MET B CA 1
ATOM 1460 C C . MET B 1 8 ? -12.953 -12.516 -14.602 1 81.19 8 MET B C 1
ATOM 1462 O O . MET B 1 8 ? -12.68 -13.711 -14.461 1 81.19 8 MET B O 1
ATOM 1466 N N . SER B 1 9 ? -12.125 -11.547 -14.734 1 93.44 9 SER B N 1
ATOM 1467 C CA . SER B 1 9 ? -10.711 -11.859 -14.602 1 93.44 9 SER B CA 1
ATOM 1468 C C . SER B 1 9 ? -10.352 -12.188 -13.156 1 93.44 9 SER B C 1
ATOM 1470 O O . SER B 1 9 ? -11.117 -11.883 -12.242 1 93.44 9 SER B O 1
ATOM 1472 N N . PHE B 1 10 ? -9.305 -12.945 -12.938 1 96.81 10 PHE B N 1
ATOM 1473 C CA . PHE B 1 10 ? -8.812 -13.297 -11.609 1 96.81 10 PHE B CA 1
ATOM 1474 C C . PHE B 1 10 ? -8.703 -12.055 -10.727 1 96.81 10 PHE B C 1
ATOM 1476 O O . PHE B 1 10 ? -9.148 -12.055 -9.578 1 96.81 10 PHE B O 1
ATOM 1483 N N . GLU B 1 11 ? -8.141 -10.945 -11.258 1 96.31 11 GLU B N 1
ATOM 1484 C CA . GLU B 1 11 ? -7.992 -9.688 -10.531 1 96.31 11 GLU B CA 1
ATOM 1485 C C . GLU B 1 11 ? -9.344 -9.125 -10.117 1 96.31 11 GLU B C 1
ATOM 1487 O O . GLU B 1 11 ? -9.5 -8.641 -8.992 1 96.31 11 GLU B O 1
ATOM 1492 N N . ALA B 1 12 ? -10.273 -9.148 -10.992 1 96.44 12 ALA B N 1
ATOM 1493 C CA . ALA B 1 12 ? -11.609 -8.641 -10.68 1 96.44 12 ALA B CA 1
ATOM 1494 C C . ALA B 1 12 ? -12.227 -9.406 -9.516 1 96.44 12 ALA B C 1
ATOM 1496 O O . ALA B 1 12 ? -12.875 -8.812 -8.648 1 96.44 12 ALA B O 1
ATOM 1497 N N . ILE B 1 13 ? -12.008 -10.711 -9.5 1 97.44 13 ILE B N 1
ATOM 1498 C CA . ILE B 1 13 ? -12.555 -11.555 -8.445 1 97.44 13 ILE B CA 1
ATOM 1499 C C . ILE B 1 13 ? -11.852 -11.258 -7.125 1 97.44 13 ILE B C 1
ATOM 1501 O O . ILE B 1 13 ? -12.484 -11.234 -6.07 1 97.44 13 ILE B O 1
ATOM 1505 N N . ILE B 1 14 ? -10.555 -11.07 -7.156 1 98.5 14 ILE B N 1
ATOM 1506 C CA . ILE B 1 14 ? -9.805 -10.711 -5.961 1 98.5 14 ILE B CA 1
ATOM 1507 C C . ILE B 1 14 ? -10.289 -9.367 -5.43 1 98.5 14 ILE B C 1
ATOM 1509 O O . ILE B 1 14 ? -10.484 -9.203 -4.227 1 98.5 14 ILE B O 1
ATOM 1513 N N . ASP B 1 15 ? -10.516 -8.414 -6.336 1 97.62 15 ASP B N 1
ATOM 1514 C CA . ASP B 1 15 ? -10.984 -7.09 -5.934 1 97.62 15 ASP B CA 1
ATOM 1515 C C . ASP B 1 15 ? -12.352 -7.176 -5.254 1 97.62 15 ASP B C 1
ATOM 1517 O O . ASP B 1 15 ? -12.586 -6.504 -4.246 1 97.62 15 ASP B O 1
ATOM 1521 N N . LEU B 1 16 ? -13.172 -7.965 -5.832 1 97.56 16 LEU B N 1
ATOM 1522 C CA . LEU B 1 16 ? -14.477 -8.195 -5.219 1 97.56 16 LEU B CA 1
ATOM 1523 C C . LEU B 1 16 ? -14.32 -8.797 -3.824 1 97.56 16 LEU B C 1
ATOM 1525 O O . LEU B 1 16 ? -15 -8.383 -2.885 1 97.56 16 LEU B O 1
ATOM 1529 N N . THR B 1 17 ? -13.492 -9.766 -3.711 1 98.62 17 THR B N 1
ATOM 1530 C CA . THR B 1 17 ? -13.203 -10.398 -2.43 1 98.62 17 THR B CA 1
ATOM 1531 C C . THR B 1 17 ? -12.695 -9.375 -1.419 1 98.62 17 THR B C 1
ATOM 1533 O O . THR B 1 17 ? -13.188 -9.32 -0.289 1 98.62 17 THR B O 1
ATOM 1536 N N . ASN B 1 18 ? -11.797 -8.539 -1.836 1 98.44 18 ASN B N 1
ATOM 1537 C CA . ASN B 1 18 ? -11.227 -7.523 -0.955 1 98.44 18 ASN B CA 1
ATOM 1538 C C . ASN B 1 18 ? -12.281 -6.523 -0.497 1 98.44 18 ASN B C 1
ATOM 1540 O O . ASN B 1 18 ? -12.273 -6.086 0.655 1 98.44 18 ASN B O 1
ATOM 1544 N N . GLN B 1 19 ? -13.141 -6.129 -1.41 1 97.81 19 GLN B N 1
ATOM 1545 C CA . GLN B 1 19 ? -14.227 -5.223 -1.059 1 97.81 19 GLN B CA 1
ATOM 1546 C C . GLN B 1 19 ? -15.117 -5.828 0.023 1 97.81 19 GLN B C 1
ATOM 1548 O O . GLN B 1 19 ? -15.547 -5.129 0.945 1 97.81 19 GLN B O 1
ATOM 1553 N N . ARG B 1 20 ? -15.344 -7.066 -0.11 1 98.06 20 ARG B N 1
ATOM 1554 C CA . ARG B 1 20 ? -16.172 -7.746 0.876 1 98.06 20 ARG B CA 1
ATOM 1555 C C . ARG B 1 20 ? -15.461 -7.848 2.219 1 98.06 20 ARG B C 1
ATOM 1557 O O . ARG B 1 20 ? -16.078 -7.648 3.271 1 98.06 20 ARG B O 1
ATOM 1564 N N . TYR B 1 21 ? -14.18 -8.258 2.164 1 98.44 21 TYR B N 1
ATOM 1565 C CA . TYR B 1 21 ? -13.406 -8.25 3.398 1 98.44 21 TYR B CA 1
ATOM 1566 C C . TYR B 1 21 ? -13.523 -6.906 4.109 1 98.44 21 TYR B C 1
ATOM 1568 O O . TYR B 1 21 ? -13.758 -6.855 5.32 1 98.44 21 TYR B O 1
ATOM 1576 N N . ASP B 1 22 ? -13.383 -5.84 3.355 1 97.75 22 ASP B N 1
ATOM 1577 C CA . ASP B 1 22 ? -13.422 -4.48 3.887 1 97.75 22 ASP B CA 1
ATOM 1578 C C . ASP B 1 22 ? -14.781 -4.18 4.516 1 97.75 22 ASP B C 1
ATOM 1580 O O . ASP B 1 22 ? -14.852 -3.678 5.637 1 97.75 22 ASP B O 1
ATOM 1584 N N . ARG B 1 23 ? -15.789 -4.477 3.854 1 96.69 23 ARG B N 1
ATOM 1585 C CA . ARG B 1 23 ? -17.156 -4.219 4.32 1 96.69 23 ARG B CA 1
ATOM 1586 C C . ARG B 1 23 ? -17.438 -4.973 5.609 1 96.69 23 ARG B C 1
ATOM 1588 O O . ARG B 1 23 ? -18.172 -4.48 6.473 1 96.69 23 ARG B O 1
ATOM 1595 N N . LEU B 1 24 ? -16.828 -6.094 5.73 1 96.56 24 LEU B N 1
ATOM 1596 C CA . LEU B 1 24 ? -17.062 -6.938 6.898 1 96.56 24 LEU B CA 1
ATOM 1597 C C . LEU B 1 24 ? -16.016 -6.66 7.98 1 96.56 24 LEU B C 1
ATOM 1599 O O . LEU B 1 24 ? -15.984 -7.355 9 1 96.56 24 LEU B O 1
ATOM 1603 N N . ASN B 1 25 ? -15.156 -5.684 7.719 1 96.62 25 ASN B N 1
ATOM 1604 C CA . ASN B 1 25 ? -14.102 -5.293 8.648 1 96.62 25 ASN B CA 1
ATOM 1605 C C . ASN B 1 25 ? -13.164 -6.457 8.961 1 96.62 25 ASN B C 1
ATOM 1607 O O . ASN B 1 25 ? -12.773 -6.656 10.109 1 96.62 25 ASN B O 1
ATOM 1611 N N . LEU B 1 26 ? -12.836 -7.27 7.941 1 97.62 26 LEU B N 1
ATOM 1612 C CA . LEU B 1 26 ? -11.984 -8.438 8.125 1 97.62 26 LEU B CA 1
ATOM 1613 C C . LEU B 1 26 ? -10.547 -8.141 7.695 1 97.62 26 LEU B C 1
ATOM 1615 O O . LEU B 1 26 ? -9.609 -8.773 8.18 1 97.62 26 LEU B O 1
ATOM 1619 N N . ALA B 1 27 ? -10.422 -7.246 6.777 1 98.5 27 ALA B N 1
ATOM 1620 C CA . ALA B 1 27 ? -9.117 -6.84 6.258 1 98.5 27 ALA B CA 1
ATOM 1621 C C . ALA B 1 27 ? -9.242 -5.586 5.395 1 98.5 27 ALA B C 1
ATOM 1623 O O . ALA B 1 27 ? -10.32 -5.281 4.879 1 98.5 27 ALA B O 1
ATOM 1624 N N . VAL B 1 28 ? -8.211 -4.812 5.328 1 98.69 28 VAL B N 1
ATOM 1625 C CA . VAL B 1 28 ? -8.078 -3.699 4.398 1 98.69 28 VAL B CA 1
ATOM 1626 C C . VAL B 1 28 ? -6.977 -4.008 3.383 1 98.69 28 VAL B C 1
ATOM 1628 O O . VAL B 1 28 ? -5.789 -3.873 3.686 1 98.69 28 VAL B O 1
ATOM 1631 N N . VAL B 1 29 ? -7.371 -4.465 2.232 1 98.69 29 VAL B N 1
ATOM 1632 C CA . VAL B 1 29 ? -6.43 -4.859 1.189 1 98.69 29 VAL B CA 1
ATOM 1633 C C . VAL B 1 29 ? -6.828 -4.215 -0.136 1 98.69 29 VAL B C 1
ATOM 1635 O O . VAL B 1 29 ? -7.996 -4.262 -0.53 1 98.69 29 VAL B O 1
ATOM 1638 N N . ASN B 1 30 ? -5.875 -3.58 -0.818 1 97.44 30 ASN B N 1
ATOM 1639 C CA . ASN B 1 30 ? -6.125 -2.859 -2.061 1 97.44 30 ASN B CA 1
ATOM 1640 C C . ASN B 1 30 ? -5.16 -3.283 -3.162 1 97.44 30 ASN B C 1
ATOM 1642 O O . ASN B 1 30 ? -4.02 -3.66 -2.883 1 97.44 30 ASN B O 1
ATOM 1646 N N . LYS B 1 31 ? -5.723 -3.184 -4.359 1 97.12 31 LYS B N 1
ATOM 1647 C CA . LYS B 1 31 ? -4.82 -3.279 -5.5 1 97.12 31 LYS B CA 1
ATOM 1648 C C . LYS B 1 31 ? -3.959 -2.027 -5.629 1 97.12 31 LYS B C 1
ATOM 1650 O O . LYS B 1 31 ? -4.453 -0.909 -5.469 1 97.12 31 LYS B O 1
ATOM 1655 N N . ARG B 1 32 ? -2.676 -2.207 -5.934 1 97.19 32 ARG B N 1
ATOM 1656 C CA . ARG B 1 32 ? -1.786 -1.079 -6.188 1 97.19 32 ARG B CA 1
ATOM 1657 C C . ARG B 1 32 ? -1.906 -0.601 -7.629 1 97.19 32 ARG B C 1
ATOM 1659 O O . ARG B 1 32 ? -1.852 -1.405 -8.562 1 97.19 32 ARG B O 1
ATOM 1666 N N . ALA B 1 33 ? -2.059 0.699 -7.766 1 95.31 33 ALA B N 1
ATOM 1667 C CA . ALA B 1 33 ? -2.094 1.255 -9.117 1 95.31 33 ALA B CA 1
ATOM 1668 C C . ALA B 1 33 ? -0.723 1.173 -9.781 1 95.31 33 ALA B C 1
ATOM 1670 O O . ALA B 1 33 ? 0.304 1.351 -9.125 1 95.31 33 ALA B O 1
ATOM 1671 N N . THR B 1 34 ? -0.744 0.929 -11 1 94.06 34 THR B N 1
ATOM 1672 C CA . THR B 1 34 ? 0.511 0.97 -11.742 1 94.06 34 THR B CA 1
ATOM 1673 C C . THR B 1 34 ? 0.98 2.41 -11.938 1 94.06 34 THR B C 1
ATOM 1675 O O . THR B 1 34 ? 0.208 3.266 -12.367 1 94.06 34 THR B O 1
ATOM 1678 N N . PRO B 1 35 ? 2.148 2.654 -11.602 1 95.44 35 PRO B N 1
ATOM 1679 C CA . PRO B 1 35 ? 2.645 4.02 -11.766 1 95.44 35 PRO B CA 1
ATOM 1680 C C . PRO B 1 35 ? 2.633 4.477 -13.227 1 95.44 35 PRO B C 1
ATOM 1682 O O . PRO B 1 35 ? 2.92 3.686 -14.125 1 95.44 35 PRO B O 1
ATOM 1685 N N . VAL B 1 36 ? 2.268 5.742 -13.484 1 95 36 VAL B N 1
ATOM 1686 C CA . VAL B 1 36 ? 2.232 6.336 -14.82 1 95 36 VAL B CA 1
ATOM 1687 C C . VAL B 1 36 ? 3.102 7.59 -14.844 1 95 36 VAL B C 1
ATOM 1689 O O . VAL B 1 36 ? 2.98 8.461 -13.977 1 95 36 VAL B O 1
ATOM 1692 N N . LYS B 1 37 ? 4.023 7.594 -15.727 1 95.38 37 LYS B N 1
ATOM 1693 C CA . LYS B 1 37 ? 4.73 8.836 -16 1 95.38 37 LYS B CA 1
ATOM 1694 C C . LYS B 1 37 ? 3.936 9.719 -16.969 1 95.38 37 LYS B C 1
ATOM 1696 O O . LYS B 1 37 ? 3.82 9.406 -18.156 1 95.38 37 LYS B O 1
ATOM 1701 N N . VAL B 1 38 ? 3.445 10.773 -16.516 1 94.56 38 VAL B N 1
ATOM 1702 C CA . VAL B 1 38 ? 2.641 11.672 -17.344 1 94.56 38 VAL B CA 1
ATOM 1703 C C . VAL B 1 38 ? 3.537 12.719 -18 1 94.56 38 VAL B C 1
ATOM 1705 O O . VAL B 1 38 ? 4.289 13.414 -17.312 1 94.56 38 VAL B O 1
ATOM 1708 N N . LEU B 1 39 ? 3.49 12.828 -19.234 1 95.38 39 LEU B N 1
ATOM 1709 C CA . LEU B 1 39 ? 4.324 13.766 -19.984 1 95.38 39 LEU B CA 1
ATOM 1710 C C . LEU B 1 39 ? 3.545 15.031 -20.328 1 95.38 39 LEU B C 1
ATOM 1712 O O . LEU B 1 39 ? 4.109 16.125 -20.359 1 95.38 39 LEU B O 1
ATOM 1716 N N . ARG B 1 40 ? 2.236 14.914 -20.688 1 95.44 40 ARG B N 1
ATOM 1717 C CA . ARG B 1 40 ? 1.434 16.062 -21.078 1 95.44 40 ARG B CA 1
ATOM 1718 C C . ARG B 1 40 ? 0.006 15.945 -20.562 1 95.44 40 ARG B C 1
ATOM 1720 O O . ARG B 1 40 ? -0.595 14.867 -20.625 1 95.44 40 ARG B O 1
ATOM 1727 N N . ILE B 1 41 ? -0.478 16.922 -20 1 94.06 41 ILE B N 1
ATOM 1728 C CA . ILE B 1 41 ? -1.877 17.047 -19.594 1 94.06 41 ILE B CA 1
ATOM 1729 C C . ILE B 1 41 ? -2.537 18.188 -20.375 1 94.06 41 ILE B C 1
ATOM 1731 O O . ILE B 1 41 ? -2 19.297 -20.438 1 94.06 41 ILE B O 1
ATOM 1735 N N . THR B 1 42 ? -3.57 17.938 -21.031 1 94.31 42 THR B N 1
ATOM 1736 C CA . THR B 1 42 ? -4.34 18.938 -21.766 1 94.31 42 THR B CA 1
ATOM 1737 C C . THR B 1 42 ? -5.781 18.984 -21.266 1 94.31 42 THR B C 1
ATOM 1739 O O . THR B 1 42 ? -6.504 17.984 -21.344 1 94.31 42 THR B O 1
ATOM 1742 N N . ASN B 1 43 ? -6.246 20.094 -20.734 1 92.69 43 ASN B N 1
ATOM 1743 C CA . ASN B 1 43 ? -7.602 20.281 -20.234 1 92.69 43 ASN B CA 1
ATOM 1744 C C . ASN B 1 43 ? -7.969 19.219 -19.203 1 92.69 43 ASN B C 1
ATOM 1746 O O . ASN B 1 43 ? -9.008 18.578 -19.312 1 92.69 43 ASN B O 1
ATOM 1750 N N . GLY B 1 44 ? -7.035 18.859 -18.359 1 89.31 44 GLY B N 1
ATOM 1751 C CA . GLY B 1 44 ? -7.281 17.938 -17.266 1 89.31 44 GLY B CA 1
ATOM 1752 C C . GLY B 1 44 ? -7.176 16.484 -17.656 1 89.31 44 GLY B C 1
ATOM 1753 O O . GLY B 1 44 ? -7.375 15.586 -16.844 1 89.31 44 GLY B O 1
ATOM 1754 N N . ARG B 1 45 ? -6.887 16.344 -18.953 1 93.38 45 ARG B N 1
ATOM 1755 C CA . ARG B 1 45 ? -6.77 14.984 -19.469 1 93.38 45 ARG B CA 1
ATOM 1756 C C . ARG B 1 45 ? -5.316 14.648 -19.797 1 93.38 45 ARG B C 1
ATOM 1758 O O . ARG B 1 45 ? -4.586 15.477 -20.328 1 93.38 45 ARG B O 1
ATOM 1765 N N . ILE B 1 46 ? -4.938 13.422 -19.391 1 94.5 46 ILE B N 1
ATOM 1766 C CA . ILE B 1 46 ? -3.623 12.93 -19.797 1 94.5 46 ILE B CA 1
ATOM 1767 C C . ILE B 1 46 ? -3.6 12.672 -21.297 1 94.5 46 ILE B C 1
ATOM 1769 O O . ILE B 1 46 ? -4.363 11.844 -21.812 1 94.5 46 ILE B O 1
ATOM 1773 N N . THR B 1 47 ? -2.73 13.375 -22.016 1 95.88 47 THR B N 1
ATOM 1774 C CA . THR B 1 47 ? -2.697 13.242 -23.469 1 95.88 47 THR B CA 1
ATOM 1775 C C . THR B 1 47 ? -1.374 12.641 -23.922 1 95.88 47 THR B C 1
ATOM 1777 O O . THR B 1 47 ? -1.182 12.383 -25.109 1 95.88 47 THR B O 1
ATOM 1780 N N . SER B 1 48 ? -0.462 12.523 -22.953 1 95.44 48 SER B N 1
ATOM 1781 C CA . SER B 1 48 ? 0.79 11.82 -23.234 1 95.44 48 SER B CA 1
ATOM 1782 C C . SER B 1 48 ? 1.394 11.258 -21.953 1 95.44 48 SER B C 1
ATOM 1784 O O . SER B 1 48 ? 1.52 11.969 -20.953 1 95.44 48 SER B O 1
ATOM 1786 N N . GLY B 1 49 ? 1.655 10 -21.938 1 95.81 49 GLY B N 1
ATOM 1787 C CA . GLY B 1 49 ? 2.291 9.32 -20.812 1 95.81 49 GLY B CA 1
ATOM 1788 C C . GLY B 1 49 ? 2.541 7.848 -21.078 1 95.81 49 GLY B C 1
ATOM 1789 O O . GLY B 1 49 ? 2.223 7.34 -22.156 1 95.81 49 GLY B O 1
ATOM 1790 N N . TYR B 1 50 ? 3.236 7.172 -20.141 1 95 50 TYR B N 1
ATOM 1791 C CA . TYR B 1 50 ? 3.426 5.73 -20.25 1 95 50 TYR B CA 1
ATOM 1792 C C . TYR B 1 50 ? 3.523 5.086 -18.859 1 95 50 TYR B C 1
ATOM 1794 O O . TYR B 1 50 ? 3.869 5.754 -17.891 1 95 50 TYR B O 1
ATOM 1802 N N . TYR B 1 51 ? 3.213 3.904 -18.734 1 92.5 51 TYR B N 1
ATOM 1803 C CA . TYR B 1 51 ? 3.33 3.137 -17.5 1 92.5 51 TYR B CA 1
ATOM 1804 C C . TYR B 1 51 ? 4.789 2.965 -17.109 1 92.5 51 TYR B C 1
ATOM 1806 O O . TYR B 1 51 ? 5.645 2.691 -17.953 1 92.5 51 TYR B O 1
ATOM 1814 N N . GLU B 1 52 ? 4.988 3.174 -15.859 1 93.06 52 GLU B N 1
ATOM 1815 C CA . GLU B 1 52 ? 6.316 2.889 -15.328 1 93.06 52 GLU B CA 1
ATOM 1816 C C . GLU B 1 52 ? 6.398 1.468 -14.773 1 93.06 52 GLU B C 1
ATOM 1818 O O . GLU B 1 52 ? 5.379 0.871 -14.43 1 93.06 52 GLU B O 1
ATOM 1823 N N . GLN B 1 53 ? 7.555 0.924 -14.805 1 87.75 53 GLN B N 1
ATOM 1824 C CA . GLN B 1 53 ? 7.754 -0.395 -14.211 1 87.75 53 GLN B CA 1
ATOM 1825 C C . GLN B 1 53 ? 7.426 -0.383 -12.727 1 87.75 53 GLN B C 1
ATOM 1827 O O . GLN B 1 53 ? 7.918 0.468 -11.977 1 87.75 53 GLN B O 1
ATOM 1832 N N . PRO B 1 54 ? 6.586 -1.236 -12.398 1 85.81 54 PRO B N 1
ATOM 1833 C CA . PRO B 1 54 ? 6.305 -1.319 -10.961 1 85.81 54 PRO B CA 1
ATOM 1834 C C . PRO B 1 54 ? 7.504 -1.808 -10.156 1 85.81 54 PRO B C 1
ATOM 1836 O O . PRO B 1 54 ? 8.344 -2.541 -10.68 1 85.81 54 PRO B O 1
ATOM 1839 N N . SER B 1 55 ? 7.543 -1.404 -8.922 1 88.69 55 SER B N 1
ATOM 1840 C CA . SER B 1 55 ? 8.602 -1.866 -8.023 1 88.69 55 SER B CA 1
ATOM 1841 C C . SER B 1 55 ? 8.023 -2.635 -6.84 1 88.69 55 SER B C 1
ATOM 1843 O O . SER B 1 55 ? 8.719 -2.877 -5.852 1 88.69 55 SER B O 1
ATOM 1845 N N . THR B 1 56 ? 6.746 -2.92 -6.93 1 96.81 56 THR B N 1
ATOM 1846 C CA . THR B 1 56 ? 6.035 -3.594 -5.848 1 96.81 56 THR B CA 1
ATOM 1847 C C . THR B 1 56 ? 5.258 -4.793 -6.375 1 96.81 56 THR B C 1
ATOM 1849 O O . THR B 1 56 ? 5.648 -5.406 -7.371 1 96.81 56 THR B O 1
ATOM 1852 N N . VAL B 1 57 ? 4.316 -5.273 -5.625 1 98.31 57 VAL B N 1
ATOM 1853 C CA . VAL B 1 57 ? 3.41 -6.344 -6.027 1 98.31 57 VAL B CA 1
ATOM 1854 C C . VAL B 1 57 ? 1.998 -5.789 -6.195 1 98.31 57 VAL B C 1
ATOM 1856 O O . VAL B 1 57 ? 1.762 -4.598 -5.977 1 98.31 57 VAL B O 1
ATOM 1859 N N . ASP B 1 58 ? 1.074 -6.652 -6.594 1 97.19 58 ASP B N 1
ATOM 1860 C CA . ASP B 1 58 ? -0.26 -6.238 -7.02 1 97.19 58 ASP B CA 1
ATOM 1861 C C . ASP B 1 58 ? -1.089 -5.754 -5.832 1 97.19 58 ASP B C 1
ATOM 1863 O O . ASP B 1 58 ? -1.9 -4.836 -5.969 1 97.19 58 ASP B O 1
ATOM 1867 N N . TYR B 1 59 ? -0.901 -6.41 -4.699 1 98.62 59 TYR B N 1
ATOM 1868 C CA . TYR B 1 59 ? -1.823 -6.152 -3.598 1 98.62 59 TYR B CA 1
ATOM 1869 C C . TYR B 1 59 ? -1.067 -5.926 -2.293 1 98.62 59 TYR B C 1
ATOM 1871 O O . TYR B 1 59 ? -0.056 -6.582 -2.033 1 98.62 59 TYR B O 1
ATOM 1879 N N . ASP B 1 60 ? -1.555 -5.043 -1.524 1 98.69 60 ASP B N 1
ATOM 1880 C CA . ASP B 1 60 ? -1.034 -4.805 -0.181 1 98.69 60 ASP B CA 1
ATOM 1881 C C . ASP B 1 60 ? -2.145 -4.359 0.768 1 98.69 60 ASP B C 1
ATOM 1883 O O . ASP B 1 60 ? -3.227 -3.973 0.325 1 98.69 60 ASP B O 1
ATOM 1887 N N . GLY B 1 61 ? -1.892 -4.508 2.041 1 98.62 61 GLY B N 1
ATOM 1888 C CA . GLY B 1 61 ? -2.859 -4.133 3.059 1 98.62 61 GLY B CA 1
ATOM 1889 C C . GLY B 1 61 ? -2.504 -4.648 4.441 1 98.62 61 GLY B C 1
ATOM 1890 O O . GLY B 1 61 ? -1.326 -4.781 4.777 1 98.62 61 GLY B O 1
ATOM 1891 N N . LEU B 1 62 ? -3.572 -4.785 5.25 1 98.69 62 LEU B N 1
ATOM 1892 C CA . LEU B 1 62 ? -3.35 -5.266 6.609 1 98.69 62 LEU B CA 1
ATOM 1893 C C . LEU B 1 62 ? -4.578 -6.008 7.129 1 98.69 62 LEU B C 1
ATOM 1895 O O . LEU B 1 62 ? -5.672 -5.863 6.586 1 98.69 62 LEU B O 1
ATOM 1899 N N . ILE B 1 63 ? -4.336 -6.848 8.102 1 98.31 63 ILE B N 1
ATOM 1900 C CA . ILE B 1 63 ? -5.367 -7.621 8.781 1 98.31 63 ILE B CA 1
ATOM 1901 C C . ILE B 1 63 ? -5.422 -7.234 10.258 1 98.31 63 ILE B C 1
ATOM 1903 O O . ILE B 1 63 ? -4.57 -6.484 10.734 1 98.31 63 ILE B O 1
ATOM 1907 N N . PRO B 1 64 ? -6.457 -7.719 10.938 1 97.19 64 PRO B N 1
ATOM 1908 C CA . PRO B 1 64 ? -6.52 -7.418 12.367 1 97.19 64 PRO B CA 1
ATOM 1909 C C . PRO B 1 64 ? -5.23 -7.77 13.102 1 97.19 64 PRO B C 1
ATOM 1911 O O . PRO B 1 64 ? -4.59 -8.781 12.789 1 97.19 64 PRO B O 1
ATOM 1914 N N . GLY B 1 65 ? -4.875 -7.027 14.117 1 96.31 65 GLY B N 1
ATOM 1915 C CA . GLY B 1 65 ? -3.58 -7.133 14.773 1 96.31 65 GLY B CA 1
ATOM 1916 C C . GLY B 1 65 ? -2.514 -6.262 14.133 1 96.31 65 GLY B C 1
ATOM 1917 O O . GLY B 1 65 ? -1.403 -6.148 14.656 1 96.31 65 GLY B O 1
ATOM 1918 N N . GLY B 1 66 ? -2.842 -5.621 13.047 1 97.88 66 GLY B N 1
ATOM 1919 C CA . GLY B 1 66 ? -1.981 -4.637 12.414 1 97.88 66 GLY B CA 1
ATOM 1920 C C . GLY B 1 66 ? -0.944 -5.258 11.492 1 97.88 66 GLY B C 1
ATOM 1921 O O . GLY B 1 66 ? -0.03 -4.57 11.031 1 97.88 66 GLY B O 1
ATOM 1922 N N . ARG B 1 67 ? -1.088 -6.504 11.234 1 98 67 ARG B N 1
ATOM 1923 C CA . ARG B 1 67 ? -0.073 -7.184 10.43 1 98 67 ARG B CA 1
ATOM 1924 C C . ARG B 1 67 ? -0.258 -6.891 8.945 1 98 67 ARG B C 1
ATOM 1926 O O . ARG B 1 67 ? -1.376 -6.945 8.438 1 98 67 ARG B O 1
ATOM 1933 N N . ALA B 1 68 ? 0.838 -6.57 8.336 1 98.75 68 ALA B N 1
ATOM 1934 C CA . ALA B 1 68 ? 0.823 -6.25 6.906 1 98.75 68 ALA B CA 1
ATOM 1935 C C . ALA B 1 68 ? 0.722 -7.516 6.062 1 98.75 68 ALA B C 1
ATOM 1937 O O . ALA B 1 68 ? 1.32 -8.539 6.395 1 98.75 68 ALA B O 1
ATOM 1938 N N . ILE B 1 69 ? -0.013 -7.41 4.988 1 98.75 69 ILE B N 1
ATOM 1939 C CA . ILE B 1 69 ? -0.135 -8.469 3.988 1 98.75 69 ILE B CA 1
ATOM 1940 C C . ILE B 1 69 ? 0.235 -7.922 2.611 1 98.75 69 ILE B C 1
ATOM 1942 O O . ILE B 1 69 ? -0.142 -6.801 2.26 1 98.75 69 ILE B O 1
ATOM 1946 N N . VAL B 1 70 ? 1.079 -8.648 1.854 1 98.88 70 VAL B N 1
ATOM 1947 C CA . VAL B 1 70 ? 1.431 -8.305 0.481 1 98.88 70 VAL B CA 1
ATOM 1948 C C . VAL B 1 70 ? 1.417 -9.562 -0.387 1 98.88 70 VAL B C 1
ATOM 1950 O O . VAL B 1 70 ? 1.843 -10.633 0.053 1 98.88 70 VAL B O 1
ATOM 1953 N N . PHE B 1 71 ? 0.885 -9.406 -1.644 1 98.94 71 PHE B N 1
ATOM 1954 C CA . PHE B 1 71 ? 0.937 -10.602 -2.479 1 98.94 71 PHE B CA 1
ATOM 1955 C C . PHE B 1 71 ? 0.817 -10.234 -3.953 1 98.94 71 PHE B C 1
ATOM 1957 O O . PHE B 1 71 ? 0.313 -9.164 -4.293 1 98.94 71 PHE B O 1
ATOM 1964 N N . GLU B 1 72 ? 1.37 -11.039 -4.773 1 98.75 72 GLU B N 1
ATOM 1965 C CA . GLU B 1 72 ? 1.228 -11.047 -6.223 1 98.75 72 GLU B CA 1
ATOM 1966 C C . GLU B 1 72 ? 0.224 -12.109 -6.672 1 98.75 72 GLU B C 1
ATOM 1968 O O . GLU B 1 72 ? 0.203 -13.219 -6.137 1 98.75 72 GLU B O 1
ATOM 1973 N N . ALA B 1 73 ? -0.608 -11.75 -7.59 1 98.69 73 ALA B N 1
ATOM 1974 C CA . ALA B 1 73 ? -1.61 -12.68 -8.109 1 98.69 73 ALA B CA 1
ATOM 1975 C C . ALA B 1 73 ? -1.314 -13.047 -9.562 1 98.69 73 ALA B C 1
ATOM 1977 O O . ALA B 1 73 ? -0.967 -12.18 -10.367 1 98.69 73 ALA B O 1
ATOM 1978 N N . LYS B 1 74 ? -1.382 -14.328 -9.945 1 98.19 74 LYS B N 1
ATOM 1979 C CA . LYS B 1 74 ? -1.195 -14.844 -11.297 1 98.19 74 LYS B CA 1
ATOM 1980 C C . LYS B 1 74 ? -2.268 -15.875 -11.641 1 98.19 74 LYS B C 1
ATOM 1982 O O . LYS B 1 74 ? -2.809 -16.531 -10.758 1 98.19 74 LYS B O 1
ATOM 1987 N N . SER B 1 75 ? -2.594 -15.938 -12.898 1 97.88 75 SER B N 1
ATOM 1988 C CA . SER B 1 75 ? -3.543 -16.922 -13.398 1 97.88 75 SER B CA 1
ATOM 1989 C C . SER B 1 75 ? -2.924 -17.781 -14.492 1 97.88 75 SER B C 1
ATOM 1991 O O . SER B 1 75 ? -2.221 -17.281 -15.367 1 97.88 75 SER B O 1
ATOM 1993 N N . VAL B 1 76 ? -3.109 -19.047 -14.352 1 96.44 76 VAL B N 1
ATOM 1994 C CA . VAL B 1 76 ? -2.693 -20.031 -15.352 1 96.44 76 VAL B CA 1
ATOM 1995 C C . VAL B 1 76 ? -3.918 -20.562 -16.094 1 96.44 76 VAL B C 1
ATOM 1997 O O . VAL B 1 76 ? -4.785 -21.188 -15.484 1 96.44 76 VAL B O 1
ATOM 2000 N N . ALA B 1 77 ? -3.984 -20.391 -17.312 1 92.62 77 ALA B N 1
ATOM 2001 C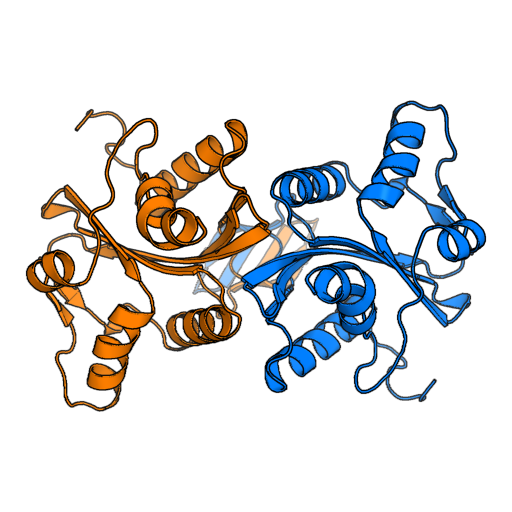 CA . ALA B 1 77 ? -5.203 -20.656 -18.078 1 92.62 77 ALA B CA 1
ATOM 2002 C C . ALA B 1 77 ? -5.359 -22.156 -18.344 1 92.62 77 ALA B C 1
ATOM 2004 O O . ALA B 1 77 ? -6.367 -22.75 -17.969 1 92.62 77 ALA B O 1
ATOM 2005 N N . SER B 1 78 ? -4.332 -22.797 -18.969 1 91.31 78 SER B N 1
ATOM 2006 C CA . SER B 1 78 ? -4.586 -24.125 -19.516 1 91.31 78 SER B CA 1
ATOM 2007 C C . SER B 1 78 ? -3.602 -25.156 -18.969 1 91.31 78 SER B C 1
ATOM 2009 O O . SER B 1 78 ? -3.865 -26.359 -19.016 1 91.31 78 SER B O 1
ATOM 2011 N N . LEU B 1 79 ? -2.57 -24.719 -18.375 1 91.06 79 LEU B N 1
ATOM 2012 C CA . LEU B 1 79 ? -1.524 -25.625 -17.922 1 91.06 79 LEU B CA 1
ATOM 2013 C C . LEU B 1 79 ? -1.799 -26.094 -16.5 1 91.06 79 LEU B C 1
ATOM 2015 O O . LEU B 1 79 ? -2.637 -25.516 -15.797 1 91.06 79 LEU B O 1
ATOM 2019 N N . SER B 1 80 ? -1.118 -27.203 -16.125 1 97.25 80 SER B N 1
ATOM 2020 C CA . SER B 1 80 ? -1.135 -27.672 -14.75 1 97.25 80 SER B CA 1
ATOM 2021 C C . SER B 1 80 ? 0.176 -27.344 -14.039 1 97.25 80 SER B C 1
ATOM 2023 O O . SER B 1 80 ? 0.632 -28.125 -13.195 1 97.25 80 SER B O 1
ATOM 2025 N N . ARG B 1 81 ? 0.814 -26.359 -14.461 1 97.88 81 ARG B N 1
ATOM 2026 C CA . ARG B 1 81 ? 2.049 -25.844 -13.867 1 97.88 81 ARG B CA 1
ATOM 2027 C C . ARG B 1 81 ? 2.119 -24.328 -13.984 1 97.88 81 ARG B C 1
ATOM 2029 O O . ARG B 1 81 ? 1.542 -23.734 -14.898 1 97.88 81 ARG B O 1
ATOM 2036 N N . PHE B 1 82 ? 2.789 -23.766 -13.078 1 98.62 82 PHE B N 1
ATOM 2037 C CA . PHE B 1 82 ? 3.057 -22.328 -13.086 1 98.62 82 PHE B CA 1
ATOM 2038 C C . PHE B 1 82 ? 4.488 -22.047 -13.531 1 98.62 82 PHE B C 1
ATOM 2040 O O . PHE B 1 82 ? 5.441 -22.422 -12.844 1 98.62 82 PHE B O 1
ATOM 2047 N N . ASP B 1 83 ? 4.637 -21.391 -14.672 1 98.25 83 ASP B N 1
ATOM 2048 C CA . ASP B 1 83 ? 5.961 -21.031 -15.172 1 98.25 83 ASP B CA 1
ATOM 2049 C C . ASP B 1 83 ? 6.566 -19.891 -14.367 1 98.25 83 ASP B C 1
ATOM 2051 O O . ASP B 1 83 ? 5.984 -18.812 -14.281 1 98.25 83 ASP B O 1
ATOM 2055 N N . LEU B 1 84 ? 7.754 -20.094 -13.836 1 98.25 84 LEU B N 1
ATOM 2056 C CA . LEU B 1 84 ? 8.391 -19.125 -12.969 1 98.25 84 LEU B CA 1
ATOM 2057 C C . LEU B 1 84 ? 8.781 -17.875 -13.75 1 98.25 84 LEU B C 1
ATOM 2059 O O . LEU B 1 84 ? 8.945 -16.797 -13.164 1 98.25 84 LEU B O 1
ATOM 2063 N N . LYS B 1 85 ? 8.914 -17.922 -15.062 1 97.12 85 LYS B N 1
ATOM 2064 C CA . LYS B 1 85 ? 9.219 -16.766 -15.906 1 97.12 85 LYS B CA 1
ATOM 2065 C C . LYS B 1 85 ? 8.078 -15.75 -15.859 1 97.12 85 LYS B C 1
ATOM 2067 O O . LYS B 1 85 ? 8.25 -14.609 -16.281 1 97.12 85 LYS B O 1
ATOM 2072 N N . ASN B 1 86 ? 6.848 -16.188 -15.383 1 96.81 86 ASN B N 1
ATOM 2073 C CA . ASN B 1 86 ? 5.699 -15.297 -15.258 1 96.81 86 ASN B CA 1
ATOM 2074 C C . ASN B 1 86 ? 5.828 -14.375 -14.047 1 96.81 86 ASN B C 1
ATOM 2076 O O . ASN B 1 86 ? 5.02 -13.461 -13.867 1 96.81 86 ASN B O 1
ATOM 2080 N N . LEU B 1 87 ? 6.789 -14.594 -13.273 1 97.25 87 LEU B N 1
ATOM 2081 C CA . LEU B 1 87 ? 7.117 -13.711 -12.156 1 97.25 87 LEU B CA 1
ATOM 2082 C C . LEU B 1 87 ? 8.336 -12.852 -12.477 1 97.25 87 LEU B C 1
ATOM 2084 O O . LEU B 1 87 ? 9.344 -13.359 -12.969 1 97.25 87 LEU B O 1
ATOM 2088 N N . LYS B 1 88 ? 8.219 -11.594 -12.227 1 96.81 88 LYS B N 1
ATOM 2089 C CA . LYS B 1 88 ? 9.336 -10.68 -12.445 1 96.81 88 LYS B CA 1
ATOM 2090 C C . LYS B 1 88 ? 10.211 -10.586 -11.195 1 96.81 88 LYS B C 1
ATOM 2092 O O . LYS B 1 88 ? 9.727 -10.758 -10.078 1 96.81 88 LYS B O 1
ATOM 2097 N N . ASP B 1 89 ? 11.469 -10.219 -11.367 1 97.25 89 ASP B N 1
ATOM 2098 C CA . ASP B 1 89 ? 12.43 -10.102 -10.273 1 97.25 89 ASP B CA 1
ATOM 2099 C C . ASP B 1 89 ? 11.93 -9.133 -9.203 1 97.25 89 ASP B C 1
ATOM 2101 O O . ASP B 1 89 ? 11.977 -9.438 -8.016 1 97.25 89 ASP B O 1
ATOM 2105 N N . HIS B 1 90 ? 11.398 -7.988 -9.633 1 97.38 90 HIS B N 1
ATOM 2106 C CA . HIS B 1 90 ? 11.008 -6.961 -8.68 1 97.38 90 HIS B CA 1
ATOM 2107 C C . HIS B 1 90 ? 9.875 -7.445 -7.777 1 97.38 90 HIS B C 1
ATOM 2109 O O . HIS B 1 90 ? 9.773 -7.031 -6.621 1 97.38 90 HIS B O 1
ATOM 2115 N N . GLN B 1 91 ? 8.984 -8.281 -8.352 1 98.19 91 GLN B N 1
ATOM 2116 C CA . GLN B 1 91 ? 7.883 -8.812 -7.551 1 98.19 91 GLN B CA 1
ATOM 2117 C C . GLN B 1 91 ? 8.398 -9.695 -6.422 1 98.19 91 GLN B C 1
ATOM 2119 O O . GLN B 1 91 ? 7.996 -9.531 -5.266 1 98.19 91 GLN B O 1
ATOM 2124 N N . VAL B 1 92 ? 9.336 -10.641 -6.742 1 98.56 92 VAL B N 1
ATOM 2125 C CA . VAL B 1 92 ? 9.891 -11.555 -5.746 1 98.56 92 VAL B CA 1
ATOM 2126 C C . VAL B 1 92 ? 10.734 -10.773 -4.742 1 98.56 92 VAL B C 1
ATOM 2128 O O . VAL B 1 92 ? 10.68 -11.031 -3.537 1 98.56 92 VAL B O 1
ATOM 2131 N N . ASP B 1 93 ? 11.484 -9.797 -5.262 1 97.81 93 ASP B N 1
ATOM 2132 C CA . ASP B 1 93 ? 12.305 -8.961 -4.387 1 97.81 93 ASP B CA 1
ATOM 2133 C C . ASP B 1 93 ? 11.438 -8.211 -3.383 1 97.81 93 ASP B C 1
ATOM 2135 O O . ASP B 1 93 ? 11.805 -8.078 -2.213 1 97.81 93 ASP B O 1
ATOM 2139 N N . TYR B 1 94 ? 10.359 -7.699 -3.818 1 98.56 94 TYR B N 1
ATOM 2140 C CA . TYR B 1 94 ? 9.469 -6.961 -2.924 1 98.56 94 TYR B CA 1
ATOM 2141 C C . TYR B 1 94 ? 8.875 -7.883 -1.865 1 98.56 94 TYR B C 1
ATOM 2143 O O . TYR B 1 94 ? 8.773 -7.508 -0.694 1 98.56 94 TYR B O 1
ATOM 2151 N N . LEU B 1 95 ? 8.422 -9.062 -2.273 1 98.81 95 LEU B N 1
ATOM 2152 C CA . LEU B 1 95 ? 7.922 -10.039 -1.309 1 98.81 95 LEU B CA 1
ATOM 2153 C C . LEU B 1 95 ? 8.984 -10.359 -0.263 1 98.81 95 LEU B C 1
ATOM 2155 O O . LEU B 1 95 ? 8.672 -10.484 0.924 1 98.81 95 LEU B O 1
ATOM 2159 N N . LEU B 1 96 ? 10.211 -10.508 -0.72 1 98.44 96 LEU B N 1
ATOM 2160 C CA . LEU B 1 96 ? 11.32 -10.773 0.19 1 98.44 96 LEU B CA 1
ATOM 2161 C C . LEU B 1 96 ? 11.484 -9.633 1.193 1 98.44 96 LEU B C 1
ATOM 2163 O O . LEU B 1 96 ? 11.609 -9.875 2.396 1 98.44 96 LEU B O 1
ATOM 2167 N N . LYS B 1 97 ? 11.508 -8.422 0.727 1 98.12 97 LYS B N 1
ATOM 2168 C CA . LYS B 1 97 ? 11.672 -7.258 1.596 1 98.12 97 LYS B CA 1
ATOM 2169 C C . LYS B 1 97 ? 10.602 -7.227 2.682 1 98.12 97 LYS B C 1
ATOM 2171 O O . LYS B 1 97 ? 10.898 -6.984 3.852 1 98.12 97 LYS B O 1
ATOM 2176 N N . CYS B 1 98 ? 9.391 -7.473 2.275 1 98.69 98 CYS B N 1
ATOM 2177 C CA . CYS B 1 98 ? 8.273 -7.434 3.217 1 98.69 98 CYS B CA 1
ATOM 2178 C C . CYS B 1 98 ? 8.336 -8.609 4.184 1 98.69 98 CYS B C 1
ATOM 2180 O O . CYS B 1 98 ? 8.031 -8.461 5.371 1 98.69 98 CYS B O 1
ATOM 2182 N N . HIS B 1 99 ? 8.711 -9.758 3.67 1 98.5 99 HIS B N 1
ATOM 2183 C CA . HIS B 1 99 ? 8.898 -10.93 4.523 1 98.5 99 HIS B CA 1
ATOM 2184 C C . HIS B 1 99 ? 9.953 -10.672 5.594 1 98.5 99 HIS B C 1
ATOM 2186 O O . HIS B 1 99 ? 9.758 -11.023 6.758 1 98.5 99 HIS B O 1
ATOM 2192 N N . LYS B 1 100 ? 11.023 -10.023 5.191 1 98 100 LYS B N 1
ATOM 2193 C CA . LYS B 1 100 ? 12.109 -9.734 6.121 1 98 100 LYS B CA 1
ATOM 2194 C C . LYS B 1 100 ? 11.641 -8.805 7.238 1 98 100 LYS B C 1
ATOM 2196 O O . LYS B 1 100 ? 12.234 -8.789 8.32 1 98 100 LYS B O 1
ATOM 2201 N N . MET B 1 101 ? 10.625 -8.023 6.988 1 97.94 101 MET B N 1
ATOM 2202 C CA . MET B 1 101 ? 10.039 -7.137 7.988 1 97.94 101 MET B CA 1
ATOM 2203 C C . MET B 1 101 ? 8.945 -7.848 8.781 1 97.94 101 MET B C 1
ATOM 2205 O O . MET B 1 101 ? 8.18 -7.207 9.492 1 97.94 101 MET B O 1
ATOM 2209 N N . ASP B 1 102 ? 8.758 -9.125 8.547 1 97.5 102 ASP B N 1
ATOM 2210 C CA . ASP B 1 102 ? 7.789 -9.961 9.25 1 97.5 102 ASP B CA 1
ATOM 2211 C C . ASP B 1 102 ? 6.383 -9.758 8.695 1 97.5 102 ASP B C 1
ATOM 2213 O O . ASP B 1 102 ? 5.395 -10.062 9.367 1 97.5 102 ASP B O 1
ATOM 2217 N N . GLY B 1 103 ? 6.25 -9.18 7.496 1 98.5 103 GLY B N 1
ATOM 2218 C CA . GLY B 1 103 ? 4.969 -9.125 6.812 1 98.5 103 GLY B CA 1
ATOM 2219 C C . GLY B 1 103 ? 4.523 -10.469 6.266 1 98.5 103 GLY B C 1
ATOM 2220 O O . GLY B 1 103 ? 5.336 -11.375 6.102 1 98.5 103 GLY B O 1
ATOM 2221 N N . ILE B 1 104 ? 3.254 -10.594 6.074 1 98.75 104 ILE B N 1
ATOM 2222 C CA . ILE B 1 104 ? 2.717 -11.781 5.414 1 98.75 104 ILE B CA 1
ATOM 2223 C C . ILE B 1 104 ? 2.852 -11.633 3.9 1 98.75 104 ILE B C 1
ATOM 2225 O O . ILE B 1 104 ? 2.203 -10.773 3.295 1 98.75 104 ILE B O 1
ATOM 2229 N N . ALA B 1 105 ? 3.723 -12.375 3.312 1 98.88 105 ALA B N 1
ATOM 2230 C CA . ALA B 1 105 ? 4.016 -12.297 1.884 1 98.88 105 ALA B CA 1
ATOM 2231 C C . ALA B 1 105 ? 3.756 -13.633 1.193 1 98.88 105 ALA B C 1
ATOM 2233 O O . ALA B 1 105 ? 4.195 -14.68 1.671 1 98.88 105 ALA B O 1
ATOM 2234 N N . PHE B 1 106 ? 3.047 -13.57 0.058 1 98.94 106 PHE B N 1
ATOM 2235 C CA . PHE B 1 106 ? 2.76 -14.828 -0.621 1 98.94 106 PHE B CA 1
ATOM 2236 C C . PHE B 1 106 ? 2.416 -14.594 -2.086 1 98.94 106 PHE B C 1
ATOM 2238 O O . PHE B 1 106 ? 2.287 -13.445 -2.518 1 98.94 106 PHE B O 1
ATOM 2245 N N . LEU B 1 107 ? 2.375 -15.648 -2.854 1 98.88 107 LEU B N 1
ATOM 2246 C CA . LEU B 1 107 ? 1.881 -15.703 -4.223 1 98.88 107 LEU B CA 1
ATOM 2247 C C . LEU B 1 107 ? 0.513 -16.375 -4.285 1 98.88 107 LEU B C 1
ATOM 2249 O O . LEU B 1 107 ? 0.293 -17.406 -3.641 1 98.88 107 LEU B O 1
ATOM 2253 N N . LEU B 1 108 ? -0.427 -15.734 -4.898 1 98.88 108 LEU B N 1
ATOM 2254 C CA . LEU B 1 108 ? -1.752 -16.297 -5.145 1 98.88 108 LEU B CA 1
ATOM 2255 C C . LEU B 1 108 ? -1.896 -16.734 -6.598 1 98.88 108 LEU B C 1
ATOM 2257 O O . LEU B 1 108 ? -1.764 -15.914 -7.512 1 98.88 108 LEU B O 1
ATOM 2261 N N . VAL B 1 109 ? -2.154 -18.031 -6.855 1 98.81 109 VAL B N 1
ATOM 2262 C CA . VAL B 1 109 ? -2.158 -18.516 -8.227 1 98.81 109 VAL B CA 1
ATOM 2263 C C . VAL B 1 109 ? -3.479 -19.234 -8.516 1 98.81 109 VAL B C 1
ATOM 2265 O O . VAL B 1 109 ? -3.893 -20.109 -7.766 1 98.81 109 VAL B O 1
ATOM 2268 N N . GLU B 1 110 ? -4.102 -18.875 -9.562 1 98.56 110 GLU B N 1
ATOM 2269 C CA . GLU B 1 110 ? -5.305 -19.547 -10.047 1 98.56 110 GLU B CA 1
ATOM 2270 C C . GLU B 1 110 ? -4.973 -20.516 -11.18 1 98.56 110 GLU B C 1
ATOM 2272 O O . GLU B 1 110 ? -4.355 -20.125 -12.18 1 98.56 110 GLU B O 1
ATOM 2277 N N . PHE B 1 111 ? -5.316 -21.734 -11.039 1 98.19 111 PHE B N 1
ATOM 2278 C CA . PHE B 1 111 ? -5.348 -22.719 -12.117 1 98.19 111 PHE B CA 1
ATOM 2279 C C . PHE B 1 111 ? -6.758 -22.844 -12.688 1 98.19 111 PHE B C 1
ATOM 2281 O O . PHE B 1 111 ? -7.594 -23.562 -12.125 1 98.19 111 PHE B O 1
ATOM 2288 N N . VAL B 1 112 ? -6.926 -22.188 -13.797 1 97.12 112 VAL B N 1
ATOM 2289 C CA . VAL B 1 112 ? -8.266 -22.016 -14.344 1 97.12 112 VAL B CA 1
ATOM 2290 C C . VAL B 1 112 ? -8.836 -23.375 -14.75 1 97.12 112 VAL B C 1
ATOM 2292 O O . VAL B 1 112 ? -9.961 -23.719 -14.375 1 97.12 112 VAL B O 1
ATOM 2295 N N . LYS B 1 113 ? -8.07 -24.141 -15.484 1 96.44 113 LYS B N 1
ATOM 2296 C CA . LYS B 1 113 ? -8.539 -25.422 -15.992 1 96.44 113 LYS B CA 1
ATOM 2297 C C . LYS B 1 113 ? -8.938 -26.359 -14.852 1 96.44 113 LYS B C 1
ATOM 2299 O O . LYS B 1 113 ? -9.938 -27.078 -14.961 1 96.44 113 LYS B O 1
ATOM 2304 N N . GLN B 1 114 ? -8.18 -26.344 -13.766 1 96.69 114 GLN B N 1
ATOM 2305 C CA . GLN B 1 114 ? -8.422 -27.25 -12.641 1 96.69 114 GLN B CA 1
ATOM 2306 C C . GLN B 1 114 ? -9.398 -26.625 -11.648 1 96.69 114 GLN B C 1
ATOM 2308 O O . GLN B 1 114 ? -9.805 -27.266 -10.68 1 96.69 114 GLN B O 1
ATOM 2313 N N . ASN B 1 115 ? -9.789 -25.312 -11.891 1 95.94 115 ASN B N 1
ATOM 2314 C CA . ASN B 1 115 ? -10.695 -24.578 -11.016 1 95.94 115 ASN B CA 1
ATOM 2315 C C . ASN B 1 115 ? -10.203 -24.578 -9.57 1 95.94 115 ASN B C 1
ATOM 2317 O O . ASN B 1 115 ? -10.953 -24.922 -8.656 1 95.94 115 ASN B O 1
ATOM 2321 N N . LYS B 1 116 ? -8.906 -24.297 -9.414 1 98.06 116 LYS B N 1
ATOM 2322 C CA . LYS B 1 116 ? -8.281 -24.25 -8.094 1 98.06 116 LYS B CA 1
ATOM 2323 C C . LYS B 1 116 ? -7.453 -22.984 -7.926 1 98.06 116 LYS B C 1
ATOM 2325 O O . LYS B 1 116 ? -6.867 -22.484 -8.891 1 98.06 116 LYS B O 1
ATOM 2330 N N . ILE B 1 117 ? -7.434 -22.422 -6.719 1 98.69 117 ILE B N 1
ATOM 2331 C CA . ILE B 1 117 ? -6.586 -21.297 -6.336 1 98.69 117 ILE B CA 1
ATOM 2332 C C . ILE B 1 117 ? -5.688 -21.703 -5.168 1 98.69 117 ILE B C 1
ATOM 2334 O O . ILE B 1 117 ? -6.141 -22.359 -4.223 1 98.69 117 ILE B O 1
ATOM 2338 N N . TYR B 1 118 ? -4.422 -21.375 -5.266 1 98.88 118 TYR B N 1
ATOM 2339 C CA . TYR B 1 118 ? -3.477 -21.719 -4.211 1 98.88 118 TYR B CA 1
ATOM 2340 C C . TYR B 1 118 ? -2.768 -20.484 -3.678 1 98.88 118 TYR B C 1
ATOM 2342 O O . TYR B 1 118 ? -2.406 -19.578 -4.449 1 98.88 118 TYR B O 1
ATOM 2350 N N . LEU B 1 119 ? -2.633 -20.422 -2.395 1 98.94 119 LEU B N 1
ATOM 2351 C CA . LEU B 1 119 ? -1.747 -19.484 -1.716 1 98.94 119 LEU B CA 1
ATOM 2352 C C . LEU B 1 119 ? -0.395 -20.125 -1.422 1 98.94 119 LEU B C 1
ATOM 2354 O O . LEU B 1 119 ? -0.318 -21.109 -0.681 1 98.94 119 LEU B O 1
ATOM 2358 N N . LEU B 1 120 ? 0.616 -19.672 -2.072 1 98.94 120 LEU B N 1
ATOM 2359 C CA . LEU B 1 120 ? 1.98 -20.156 -1.862 1 98.94 120 LEU B CA 1
ATOM 2360 C C . LEU B 1 120 ? 2.771 -19.172 -1.007 1 98.94 120 LEU B C 1
ATOM 2362 O O . LEU B 1 120 ? 3.152 -18.094 -1.479 1 98.94 120 LEU B O 1
ATOM 2366 N N . PRO B 1 121 ? 3.031 -19.531 0.3 1 98.75 121 PRO B N 1
ATOM 2367 C CA . PRO B 1 121 ? 3.805 -18.609 1.133 1 98.75 121 PRO B CA 1
ATOM 2368 C C . PRO B 1 121 ? 5.152 -18.25 0.514 1 98.75 121 PRO B C 1
ATOM 2370 O O . PRO B 1 121 ? 5.766 -19.062 -0.168 1 98.75 121 PRO B O 1
ATOM 2373 N N . TYR B 1 122 ? 5.656 -17.062 0.746 1 98.75 122 TYR B N 1
ATOM 2374 C CA . TYR B 1 122 ? 6.922 -16.609 0.177 1 98.75 122 TYR B CA 1
ATOM 2375 C C . TYR B 1 122 ? 8.047 -17.594 0.496 1 98.75 122 TYR B C 1
ATOM 2377 O O . TYR B 1 122 ? 8.93 -17.828 -0.332 1 98.75 122 TYR B O 1
ATOM 2385 N N . THR B 1 123 ? 8.055 -18.125 1.723 1 98 123 THR B N 1
ATOM 2386 C CA . THR B 1 123 ? 9.117 -19.047 2.119 1 98 123 THR B CA 1
ATOM 2387 C C . THR B 1 123 ? 9.203 -20.219 1.157 1 98 123 THR B C 1
ATOM 2389 O O . THR B 1 123 ? 10.297 -20.641 0.775 1 98 123 THR B O 1
ATOM 2392 N N . ALA B 1 124 ? 8.047 -20.766 0.799 1 98.25 124 ALA B N 1
ATOM 2393 C CA . ALA B 1 124 ? 8.023 -21.844 -0.177 1 98.25 124 ALA B CA 1
ATOM 2394 C C . ALA B 1 124 ? 8.398 -21.344 -1.566 1 98.25 124 ALA B C 1
ATOM 2396 O O . ALA B 1 124 ? 9.156 -22 -2.289 1 98.25 124 ALA B O 1
ATOM 2397 N N . LEU B 1 125 ? 7.887 -20.188 -1.968 1 98.75 125 LEU B N 1
ATOM 2398 C CA . LEU B 1 125 ? 8.219 -19.594 -3.258 1 98.75 125 LEU B CA 1
ATOM 2399 C C . LEU B 1 125 ? 9.727 -19.391 -3.393 1 98.75 125 LEU B C 1
ATOM 2401 O O . LEU B 1 125 ? 10.297 -19.641 -4.461 1 98.75 125 LEU B O 1
ATOM 2405 N N . ARG B 1 126 ? 10.32 -18.969 -2.318 1 98.19 126 ARG B N 1
ATOM 2406 C CA . ARG B 1 126 ? 11.75 -18.656 -2.307 1 98.19 126 ARG B CA 1
ATOM 2407 C C . ARG B 1 126 ? 12.562 -19.875 -2.74 1 98.19 126 ARG B C 1
ATOM 2409 O O . ARG B 1 126 ? 13.547 -19.734 -3.475 1 98.19 126 ARG B O 1
ATOM 2416 N N . TYR B 1 127 ? 12.172 -21 -2.271 1 97.44 127 TYR B N 1
ATOM 2417 C CA . TYR B 1 127 ? 12.867 -22.234 -2.615 1 97.44 127 TYR B CA 1
ATOM 2418 C C . TYR B 1 127 ? 12.859 -22.469 -4.121 1 97.44 127 TYR B C 1
ATOM 2420 O O . TYR B 1 127 ? 13.914 -22.656 -4.734 1 97.44 127 TYR B O 1
ATOM 2428 N N . TYR B 1 128 ? 11.734 -22.406 -4.734 1 97.88 128 TYR B N 1
ATOM 2429 C CA . TYR B 1 128 ? 11.594 -22.625 -6.168 1 97.88 128 TYR B CA 1
ATOM 2430 C C . TYR B 1 128 ? 12.289 -21.531 -6.961 1 97.88 128 TYR B C 1
ATOM 2432 O O . TYR B 1 128 ? 12.961 -21.812 -7.961 1 97.88 128 TYR B O 1
ATOM 2440 N N . TRP B 1 129 ? 12.188 -20.297 -6.504 1 98.5 129 TRP B N 1
ATOM 2441 C CA . TRP B 1 129 ? 12.727 -19.141 -7.207 1 98.5 129 TRP B CA 1
ATOM 2442 C C . TRP B 1 129 ? 14.25 -19.172 -7.207 1 98.5 129 TRP B C 1
ATOM 2444 O O . TRP B 1 129 ? 14.883 -18.922 -8.234 1 98.5 129 TRP B O 1
ATOM 2454 N N . THR B 1 130 ? 14.82 -19.469 -6.055 1 97.56 130 THR B N 1
ATOM 2455 C CA . THR B 1 130 ? 16.281 -19.531 -5.922 1 97.56 130 THR B CA 1
ATOM 2456 C C . THR B 1 130 ? 16.859 -20.609 -6.832 1 97.56 130 THR B C 1
ATOM 2458 O O . THR B 1 130 ? 17.844 -20.375 -7.527 1 97.56 130 THR B O 1
ATOM 2461 N N . ALA B 1 131 ? 16.234 -21.75 -6.805 1 97.38 131 ALA B N 1
ATOM 2462 C CA . ALA B 1 131 ? 16.688 -22.844 -7.664 1 97.38 131 ALA B CA 1
ATOM 2463 C C . ALA B 1 131 ? 16.578 -22.453 -9.141 1 97.38 131 ALA B C 1
ATOM 2465 O O . ALA B 1 131 ? 17.484 -22.734 -9.93 1 97.38 131 ALA B O 1
ATOM 2466 N N . TYR B 1 132 ? 15.492 -21.828 -9.477 1 97.69 132 TYR B N 1
ATOM 2467 C CA . TYR B 1 132 ? 15.25 -21.391 -10.844 1 97.69 132 TYR B CA 1
ATOM 2468 C C . TYR B 1 132 ? 16.312 -20.391 -11.289 1 97.69 132 TYR B C 1
ATOM 2470 O O . TYR B 1 132 ? 16.906 -20.547 -12.359 1 97.69 132 TYR B O 1
ATOM 2478 N N . LYS B 1 133 ? 16.594 -19.375 -10.516 1 97.12 133 LYS B N 1
ATOM 2479 C CA . LYS B 1 133 ? 17.547 -18.312 -10.844 1 97.12 133 LYS B CA 1
ATOM 2480 C C . LYS B 1 133 ? 18.969 -18.859 -10.914 1 97.12 133 LYS B C 1
ATOM 2482 O O . LYS B 1 133 ? 19.797 -18.344 -11.672 1 97.12 133 LYS B O 1
ATOM 2487 N N . ALA B 1 134 ? 19.234 -19.875 -10.133 1 96.38 134 ALA B N 1
ATOM 2488 C CA . ALA B 1 134 ? 20.547 -20.516 -10.125 1 96.38 134 ALA B CA 1
ATOM 2489 C C . ALA B 1 134 ? 20.672 -21.516 -11.266 1 96.38 134 ALA B C 1
ATOM 2491 O O . ALA B 1 134 ? 21.719 -22.156 -11.438 1 96.38 134 ALA B O 1
ATOM 2492 N N . LYS B 1 135 ? 19.672 -21.719 -12.078 1 94.5 135 LYS B N 1
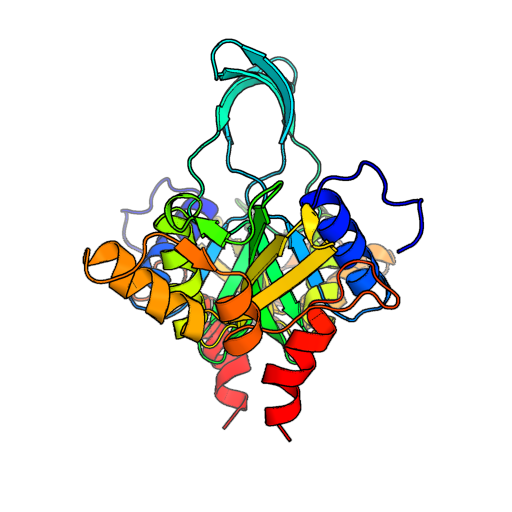ATOM 2493 C CA . LYS B 1 135 ? 19.641 -22.703 -13.141 1 94.5 135 LYS B CA 1
ATOM 2494 C C . LYS B 1 135 ? 19.859 -24.109 -12.594 1 94.5 135 LYS B C 1
ATOM 2496 O O . LYS B 1 135 ? 20.562 -24.922 -13.203 1 94.5 135 LYS B O 1
ATOM 2501 N N . LYS B 1 136 ? 19.422 -24.406 -11.398 1 92.75 136 LYS B N 1
ATOM 2502 C CA . LYS B 1 136 ? 19.578 -25.688 -10.727 1 92.75 136 LYS B CA 1
ATOM 2503 C C . LYS B 1 136 ? 18.234 -26.312 -10.414 1 92.75 136 LYS B C 1
ATOM 2505 O O . LYS B 1 136 ? 18.156 -27.312 -9.703 1 92.75 136 LYS B O 1
ATOM 2510 N N . GLY B 1 137 ? 17.219 -25.734 -10.852 1 88 137 GLY B N 1
ATOM 2511 C CA . GLY B 1 137 ? 15.883 -26.234 -10.602 1 88 137 GLY B CA 1
ATOM 2512 C C . GLY B 1 137 ? 14.969 -26.109 -11.805 1 88 137 GLY B C 1
ATOM 2513 O O . GLY B 1 137 ? 15.398 -25.688 -12.875 1 88 137 GLY B O 1
ATOM 2514 N N . SER B 1 138 ? 13.719 -26.547 -11.531 1 91.19 138 SER B N 1
ATOM 2515 C CA . SER B 1 138 ? 12.703 -26.469 -12.57 1 91.19 138 SER B CA 1
ATOM 2516 C C . SER B 1 138 ? 12.352 -25.031 -12.898 1 91.19 138 SER B C 1
ATOM 2518 O O . SER B 1 138 ? 12.453 -24.141 -12.039 1 91.19 138 SER B O 1
ATOM 2520 N N . SER B 1 139 ? 11.914 -24.812 -14.125 1 96.12 139 SER B N 1
ATOM 2521 C CA . SER B 1 139 ? 11.477 -23.5 -14.57 1 96.12 139 SER B CA 1
ATOM 2522 C C . SER B 1 139 ? 9.992 -23.266 -14.281 1 96.12 139 SER B C 1
ATOM 2524 O O . SER B 1 139 ? 9.453 -22.203 -14.578 1 96.12 139 SER B O 1
ATOM 2526 N N . SER B 1 140 ? 9.359 -24.266 -13.719 1 98 140 SER B N 1
ATOM 2527 C CA . SER B 1 140 ? 7.941 -24.203 -13.391 1 98 140 SER B CA 1
ATOM 2528 C C . SER B 1 140 ? 7.641 -24.938 -12.086 1 98 140 SER B C 1
ATOM 2530 O O . SER B 1 140 ? 8.477 -25.688 -11.578 1 98 140 SER B O 1
ATOM 2532 N N . ILE B 1 141 ? 6.539 -24.641 -11.516 1 98.19 141 ILE B N 1
ATOM 2533 C CA . ILE B 1 141 ? 6.008 -25.344 -10.352 1 98.19 141 ILE B CA 1
ATOM 2534 C C . ILE B 1 141 ? 4.727 -26.078 -10.734 1 98.19 141 ILE B C 1
ATOM 2536 O O . ILE B 1 141 ? 3.742 -25.453 -11.141 1 98.19 141 ILE B O 1
ATOM 2540 N N . SER B 1 142 ? 4.699 -27.359 -10.594 1 98.12 142 SER B N 1
ATOM 2541 C CA . SER B 1 142 ? 3.533 -28.156 -10.977 1 98.12 142 SER B CA 1
ATOM 2542 C C . SER B 1 142 ? 2.391 -27.969 -9.984 1 98.12 142 SER B C 1
ATOM 2544 O O . SER B 1 142 ? 2.621 -27.641 -8.82 1 98.12 142 SER B O 1
ATOM 2546 N N . ILE B 1 143 ? 1.19 -28.234 -10.469 1 98.25 143 ILE B N 1
ATOM 2547 C CA . ILE B 1 143 ? 0.041 -28.141 -9.578 1 98.25 143 ILE B CA 1
ATOM 2548 C C . ILE B 1 143 ? 0.187 -29.156 -8.445 1 98.25 143 ILE B C 1
ATOM 2550 O O . ILE B 1 143 ? -0.249 -28.906 -7.316 1 98.25 143 ILE B O 1
ATOM 2554 N N . THR B 1 144 ? 0.814 -30.328 -8.656 1 98.06 144 THR B N 1
ATOM 2555 C CA . THR B 1 144 ? 1.08 -31.312 -7.613 1 98.06 144 THR B CA 1
ATOM 2556 C C . THR B 1 144 ? 1.991 -30.719 -6.535 1 98.06 144 THR B C 1
ATOM 2558 O O . THR B 1 144 ? 1.788 -30.969 -5.344 1 98.06 144 THR B O 1
ATOM 2561 N N . ASP B 1 145 ? 3.004 -29.938 -6.945 1 97.94 145 ASP B N 1
ATOM 2562 C CA . ASP B 1 145 ? 3.865 -29.25 -5.992 1 97.94 145 ASP B CA 1
ATOM 2563 C C . ASP B 1 145 ? 3.072 -28.234 -5.18 1 97.94 145 ASP B C 1
ATOM 2565 O O . ASP B 1 145 ? 3.318 -28.047 -3.984 1 97.94 145 ASP B O 1
ATOM 2569 N N . PHE B 1 146 ? 2.164 -27.516 -5.852 1 98.5 146 PHE B N 1
ATOM 2570 C CA . PHE B 1 146 ? 1.294 -26.609 -5.117 1 98.5 146 PHE B CA 1
ATOM 2571 C C . PHE B 1 146 ? 0.488 -27.359 -4.062 1 98.5 146 PHE B C 1
ATOM 2573 O O . PHE B 1 146 ? 0.305 -26.859 -2.947 1 98.5 146 PHE B O 1
ATOM 2580 N N . GLU B 1 147 ? -0.024 -28.531 -4.391 1 97.94 147 GLU B N 1
ATOM 2581 C CA . GLU B 1 147 ? -0.815 -29.328 -3.461 1 97.94 147 GLU B CA 1
ATOM 2582 C C . GLU B 1 147 ? -0.013 -29.672 -2.209 1 97.94 147 GLU B C 1
ATOM 2584 O O . GLU B 1 147 ? -0.574 -29.797 -1.118 1 97.94 147 GLU B O 1
ATOM 2589 N N . ILE B 1 148 ? 1.266 -29.719 -2.348 1 97.94 148 ILE B N 1
ATOM 2590 C CA . ILE B 1 148 ? 2.139 -30.156 -1.261 1 97.94 148 ILE B CA 1
ATOM 2591 C C . ILE B 1 148 ? 2.648 -28.938 -0.494 1 97.94 148 ILE B C 1
ATOM 2593 O O . ILE B 1 148 ? 2.646 -28.922 0.739 1 97.94 148 ILE B O 1
ATOM 2597 N N . HIS B 1 149 ? 3.076 -27.875 -1.159 1 98.06 149 HIS B N 1
ATOM 2598 C CA . HIS B 1 149 ? 3.85 -26.797 -0.545 1 98.06 149 HIS B CA 1
ATOM 2599 C C . HIS B 1 149 ? 3.025 -25.516 -0.43 1 98.06 149 HIS B C 1
ATOM 2601 O O . HIS B 1 149 ? 3.486 -24.531 0.139 1 98.06 149 HIS B O 1
ATOM 2607 N N . ALA B 1 150 ? 1.827 -25.484 -0.974 1 98.69 150 ALA B N 1
ATOM 2608 C CA . ALA B 1 150 ? 0.913 -24.344 -0.91 1 98.69 150 ALA B CA 1
ATOM 2609 C C . ALA B 1 150 ? -0.396 -24.734 -0.225 1 98.69 150 ALA B C 1
ATOM 2611 O O . ALA B 1 150 ? -0.477 -25.781 0.428 1 98.69 150 ALA B O 1
ATOM 2612 N N . TYR B 1 151 ? -1.317 -23.844 -0.183 1 98.81 151 TYR B N 1
ATOM 2613 C CA . TYR B 1 151 ? -2.611 -24.062 0.452 1 98.81 151 TYR B CA 1
ATOM 2614 C C . TYR B 1 151 ? -3.752 -23.703 -0.491 1 98.81 151 TYR B C 1
ATOM 2616 O O . TYR B 1 151 ? -3.791 -22.594 -1.03 1 98.81 151 TYR B O 1
ATOM 2624 N N . GLU B 1 152 ? -4.59 -24.641 -0.689 1 98.75 152 GLU B N 1
ATOM 2625 C CA . GLU B 1 152 ? -5.742 -24.359 -1.543 1 98.75 152 GLU B CA 1
ATOM 2626 C C . GLU B 1 152 ? -6.664 -23.328 -0.902 1 98.75 152 GLU B C 1
ATOM 2628 O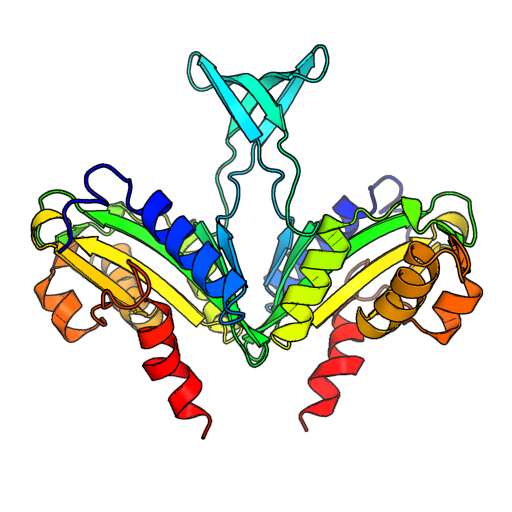 O . GLU B 1 152 ? -6.969 -23.422 0.289 1 98.75 152 GLU B O 1
ATOM 2633 N N . VAL B 1 153 ? -7.027 -22.344 -1.633 1 98.75 153 VAL B N 1
ATOM 2634 C CA . VAL B 1 153 ? -7.895 -21.266 -1.161 1 98.75 153 VAL B CA 1
ATOM 2635 C C . VAL B 1 153 ? -9.352 -21.625 -1.427 1 98.75 153 VAL B C 1
ATOM 2637 O O . VAL B 1 153 ? -9.742 -21.859 -2.574 1 98.75 153 VAL B O 1
ATOM 2640 N N . PRO B 1 154 ? -10.195 -21.672 -0.472 1 98 154 PRO B N 1
ATOM 2641 C CA . PRO B 1 154 ? -11.594 -22.047 -0.662 1 98 154 PRO B CA 1
ATOM 2642 C C . PRO B 1 154 ? -12.461 -20.891 -1.148 1 98 154 PRO B C 1
ATOM 2644 O O . PRO B 1 154 ? -12.023 -19.734 -1.103 1 98 154 PRO B O 1
ATOM 2647 N N . LYS B 1 155 ? -13.57 -21.266 -1.773 1 95.94 155 LYS B N 1
ATOM 2648 C CA . LYS B 1 155 ? -14.68 -20.328 -1.983 1 95.94 155 LYS B CA 1
ATOM 2649 C C . LYS B 1 155 ? -15.688 -20.406 -0.84 1 95.94 155 LYS B C 1
ATOM 2651 O O . LYS B 1 155 ? -16.266 -21.469 -0.591 1 95.94 155 LYS B O 1
ATOM 2656 N N . THR B 1 156 ? -15.844 -19.359 -0.057 1 94.88 156 THR B N 1
ATOM 2657 C CA . THR B 1 156 ? -16.812 -19.281 1.024 1 94.88 156 THR B CA 1
ATOM 2658 C C . THR B 1 156 ? -17.781 -18.109 0.795 1 94.88 156 THR B C 1
ATOM 2660 O O . THR B 1 156 ? -18.547 -18.109 -0.175 1 94.88 156 THR B O 1
ATOM 2663 N N . ARG B 1 157 ? -17.844 -17.25 1.724 1 91.88 157 ARG B N 1
ATOM 2664 C CA . ARG B 1 157 ? -18.703 -16.078 1.551 1 91.88 157 ARG B CA 1
ATOM 2665 C C . ARG B 1 157 ? -18.109 -15.117 0.521 1 91.88 157 ARG B C 1
ATOM 2667 O O . ARG B 1 157 ? -18.781 -14.188 0.073 1 91.88 157 ARG B O 1
ATOM 2674 N N . VAL B 1 158 ? -16.875 -15.43 0.212 1 95.69 158 VAL B N 1
ATOM 2675 C CA . VAL B 1 158 ? -16.203 -14.672 -0.841 1 95.69 158 VAL B CA 1
ATOM 2676 C C . VAL B 1 158 ? -15.602 -15.641 -1.865 1 95.69 158 VAL B C 1
ATOM 2678 O O . VAL B 1 158 ? -15.266 -16.781 -1.532 1 95.69 158 VAL B O 1
ATOM 2681 N N . PRO B 1 159 ? -15.469 -15.188 -3.066 1 96 159 PRO B N 1
ATOM 2682 C CA . PRO B 1 159 ? -15.078 -16.109 -4.145 1 96 159 PRO B CA 1
ATOM 2683 C C . PRO B 1 159 ? -13.641 -16.594 -4.012 1 96 159 PRO B C 1
ATOM 2685 O O . PRO B 1 159 ? -13.305 -17.672 -4.488 1 96 159 PRO B O 1
ATOM 2688 N N . VAL B 1 160 ? -12.75 -15.797 -3.482 1 98.25 160 VAL B N 1
ATOM 2689 C CA . VAL B 1 160 ? -11.359 -16.156 -3.248 1 98.25 160 VAL B CA 1
ATOM 2690 C C . VAL B 1 160 ? -10.992 -15.898 -1.788 1 98.25 160 VAL B C 1
ATOM 2692 O O . VAL B 1 160 ? -10.414 -14.867 -1.462 1 98.25 160 VAL B O 1
ATOM 2695 N N . ASP B 1 161 ? -11.219 -16.812 -0.914 1 98.62 161 ASP B N 1
ATOM 2696 C CA . ASP B 1 161 ? -11.07 -16.594 0.52 1 98.62 161 ASP B CA 1
ATOM 2697 C C . ASP B 1 161 ? -9.641 -16.875 0.978 1 98.62 161 ASP B C 1
ATOM 2699 O O . ASP B 1 161 ? -9.414 -17.75 1.808 1 98.62 161 ASP B O 1
ATOM 2703 N N . TYR B 1 162 ? -8.742 -16.078 0.454 1 98.75 162 TYR B N 1
ATOM 2704 C CA . TYR B 1 162 ? -7.344 -16.25 0.84 1 98.75 162 TYR B CA 1
ATOM 2705 C C . TYR B 1 162 ? -7.133 -15.891 2.305 1 98.75 162 TYR B C 1
ATOM 2707 O O . TYR B 1 162 ? -6.16 -16.328 2.924 1 98.75 162 TYR B O 1
ATOM 2715 N N . LEU B 1 163 ? -7.988 -15.094 2.898 1 98.44 163 LEU B N 1
ATOM 2716 C CA . LEU B 1 163 ? -7.859 -14.703 4.297 1 98.44 163 LEU B CA 1
ATOM 2717 C C . LEU B 1 163 ? -8.031 -15.906 5.219 1 98.44 163 LEU B C 1
ATOM 2719 O O . LEU B 1 163 ? -7.391 -15.992 6.266 1 98.44 163 LEU B O 1
ATOM 2723 N N . SER B 1 164 ? -8.906 -16.828 4.859 1 97.88 164 SER B N 1
ATOM 2724 C CA . SER B 1 164 ? -9.07 -18.031 5.664 1 97.88 164 SER B CA 1
ATOM 2725 C C . SER B 1 164 ? -7.754 -18.797 5.777 1 97.88 164 SER B C 1
ATOM 2727 O O . SER B 1 164 ? -7.434 -19.344 6.836 1 97.88 164 SER B O 1
ATOM 2729 N N . VAL B 1 165 ? -7.004 -18.844 4.715 1 98.25 165 VAL B N 1
ATOM 2730 C CA . VAL B 1 165 ? -5.707 -19.5 4.703 1 98.25 165 VAL B CA 1
ATOM 2731 C C . VAL B 1 165 ? -4.699 -18.703 5.508 1 98.25 165 VAL B C 1
ATOM 2733 O O . VAL B 1 165 ? -3.945 -19.25 6.312 1 98.25 165 VAL B O 1
ATOM 2736 N N . VAL B 1 166 ? -4.73 -17.375 5.328 1 98.31 166 VAL B N 1
ATOM 2737 C CA . VAL B 1 166 ? -3.84 -16.484 6.062 1 98.31 166 VAL B CA 1
ATOM 2738 C C . VAL B 1 166 ? -4.059 -16.656 7.562 1 98.31 166 VAL B C 1
ATOM 2740 O O . VAL B 1 166 ? -3.1 -16.781 8.328 1 98.31 166 VAL B O 1
ATOM 2743 N N . ASN B 1 167 ? -5.301 -16.672 7.961 1 96.5 167 ASN B N 1
ATOM 2744 C CA . ASN B 1 167 ? -5.625 -16.812 9.375 1 96.5 167 ASN B CA 1
ATOM 2745 C C . ASN B 1 167 ? -5.152 -18.172 9.914 1 96.5 167 ASN B C 1
ATOM 2747 O O . ASN B 1 167 ? -4.66 -18.25 11.047 1 96.5 167 ASN B O 1
ATOM 2751 N N . LYS B 1 168 ? -5.281 -19.156 9.164 1 95.38 168 LYS B N 1
ATOM 2752 C CA . LYS B 1 168 ? -4.852 -20.484 9.562 1 95.38 168 LYS B CA 1
ATOM 2753 C C . LYS B 1 168 ? -3.338 -20.547 9.742 1 95.38 168 LYS B C 1
ATOM 2755 O O . LYS B 1 168 ? -2.844 -21.172 10.688 1 95.38 168 LYS B O 1
ATOM 2760 N N . LEU B 1 169 ? -2.629 -19.906 8.898 1 95.56 169 LEU B N 1
ATOM 2761 C CA . LEU B 1 169 ? -1.175 -20.016 8.867 1 95.56 169 LEU B CA 1
ATOM 2762 C C . LEU B 1 169 ? -0.53 -19.047 9.852 1 95.56 169 LEU B C 1
ATOM 2764 O O . LEU B 1 169 ? 0.503 -19.359 10.445 1 95.56 169 LEU B O 1
ATOM 2768 N N . TRP B 1 170 ? -1.049 -17.844 10.102 1 93 170 TRP B N 1
ATOM 2769 C CA . TRP B 1 170 ? -0.329 -16.797 10.82 1 93 170 TRP B CA 1
ATOM 2770 C C . TRP B 1 170 ? -1.115 -16.344 12.047 1 93 170 TRP B C 1
ATOM 2772 O O . TRP B 1 170 ? -0.576 -15.656 12.914 1 93 170 TRP B O 1
ATOM 2782 N N . GLN B 1 171 ? -2.328 -16.25 12.211 1 76.5 171 GLN B N 1
ATOM 2783 C CA . GLN B 1 171 ? -3.035 -15.859 13.422 1 76.5 171 GLN B CA 1
ATOM 2784 C C . GLN B 1 171 ? -3.164 -17.031 14.391 1 76.5 171 GLN B C 1
ATOM 2786 O O . GLN B 1 171 ? -3.152 -16.844 15.609 1 76.5 171 GLN B O 1
ATOM 2791 N N . ALA B 1 172 ? -3.438 -18.25 13.859 1 53.81 172 ALA B N 1
ATOM 2792 C CA . ALA B 1 172 ? -3.506 -19.375 14.789 1 53.81 172 ALA B CA 1
ATOM 2793 C C . ALA B 1 172 ? -2.215 -19.5 15.594 1 53.81 172 ALA B C 1
ATOM 2795 O O . ALA B 1 172 ? -2.227 -19.984 16.734 1 53.81 172 ALA B O 1
ATOM 2796 N N . THR B 1 173 ? -1.137 -18.969 15.164 1 43.38 173 THR B N 1
ATOM 2797 C CA . THR B 1 173 ? 0.113 -19.203 15.875 1 43.38 173 THR B CA 1
ATOM 2798 C C . THR B 1 173 ? 0.285 -18.188 17 1 43.38 173 THR B C 1
ATOM 2800 O O . THR B 1 173 ? 1.2 -18.312 17.828 1 43.38 173 THR B O 1
ATOM 2803 N N . GLY B 1 174 ? -0.386 -17.109 17.047 1 37.22 174 GLY B N 1
ATOM 2804 C CA . GLY B 1 174 ? -0.203 -16.219 18.172 1 37.22 174 GLY B CA 1
ATOM 2805 C C . GLY B 1 174 ? -0.87 -16.719 19.453 1 37.22 174 GLY B C 1
ATOM 2806 O O . GLY B 1 174 ? -0.92 -16 20.453 1 37.22 174 GLY B O 1
ATOM 2807 N N . SER B 1 175 ? -1.7 -17.688 19.422 1 28.36 175 SER B N 1
ATOM 2808 C CA . SER B 1 175 ? -2.127 -18.047 20.766 1 28.36 175 SER B CA 1
ATOM 2809 C C . SER B 1 175 ? -0.991 -18.703 21.547 1 28.36 175 SER B C 1
ATOM 2811 O O . SER B 1 175 ? -0.136 -19.375 20.969 1 28.36 175 SER B O 1
#

InterPro domains:
  IPR004612 Holliday junction resolvase RecU [MF_00130] (1-175)
  IPR004612 Holliday junction resolvase RecU [PF03838] (6-167)
  IPR004612 Holliday junction resolvase RecU [PIRSF037785] (1-171)
  IPR004612 Holliday junction resolvase RecU [cd22354] (9-170)
  IPR011335 Restriction endonuclease type II-like [SSF52980] (8-170)
  IPR011856 tRNA endonuclease-like domain superfamily [G3DSA:3.40.1350.10] (7-172)

Solvent-accessible surface area (backbone atoms only — not comparable to full-atom values): 18723 Å² total; per-residue (Å²): 129,78,73,79,68,73,80,59,51,72,66,56,45,47,50,51,26,30,52,50,31,40,76,68,70,58,27,50,52,44,76,55,44,67,36,64,50,73,76,38,70,55,95,80,25,33,49,28,28,34,73,44,82,70,71,51,52,46,30,39,37,33,29,69,84,5,35,18,37,39,32,39,74,50,76,33,64,80,53,68,46,47,56,53,81,80,53,55,68,46,37,56,51,37,40,49,57,40,37,76,24,52,25,49,28,32,39,37,39,33,28,53,69,78,70,45,34,34,42,29,42,39,75,55,47,47,55,53,48,54,29,34,76,66,71,74,45,60,64,49,46,41,50,71,52,41,69,69,63,29,40,77,40,50,67,68,101,32,77,54,31,52,60,63,54,48,42,61,69,59,54,61,65,72,108,127,79,74,77,68,74,81,60,51,72,66,57,45,47,51,51,26,30,52,49,30,39,76,68,72,58,29,51,54,45,77,55,44,66,37,65,49,74,75,39,70,54,95,80,25,33,48,28,28,32,74,44,85,68,71,50,53,44,30,40,36,33,29,68,82,4,35,17,36,38,32,40,74,50,76,32,64,79,53,68,46,47,55,52,82,79,53,55,69,46,39,56,51,37,39,48,57,39,37,75,24,51,25,47,27,32,39,38,40,34,30,54,68,76,70,47,35,34,42,30,41,40,75,54,47,48,55,54,49,52,28,33,76,68,70,73,45,59,63,50,47,42,50,68,53,41,70,70,64,29,38,78,39,48,68,68,100,32,76,57,31,51,60,64,54,49,41,62,69,59,54,61,65,72,108

Radius of gyration: 21.64 Å; Cα contacts (8 Å, |Δi|>4): 661; chains: 2; bounding box: 44×62×56 Å

Nearest PDB structures (foldseek):
  1y1o-assembly1_D  TM=9.356E-01  e=5.632E-17  Geobacillus stearothermophilus
  2fco-assembly1_A  TM=9.427E-01  e=1.452E-16  Geobacillus kaustophilus HTA426
  1zp7-assembly1_B  TM=9.324E-01  e=2.909E-16  Bacillus subtilis
  1rzn-assembly1_A  TM=9.468E-01  e=8.510E-16  Bacillus subtilis
  2fco-assembly1_B  TM=9.269E-01  e=6.420E-15  Geobacillus kaustophilus HTA426

Secondary structure (DSSP, 8-state):
--GGGTT--HHHHHHHHHHHHHHTTS-EEEEPPPPEEEEEEETTEEEEEEEPPPSS-SEEEEETTTEEEEEEEEEESS-SEEEGGGS-HHHHHHHHHHHHTT-EEEEEEEETTTTEEEEEEHHHHHHHHHHHHTTSS-SEEEHHHHHHHSEEPP-SSSSS-HHHHHIIIIIGGG-/--GGGTT--HHHHHHHHHHHHHHTTS-EEEEPPPPEEEEEEETTEEEEEEEPPPSS-SEEEEETTTEEEEEEEEEESS-SEEEGGGS-HHHHHHHHHHHHTT-EEEEEEEETTTTEEEEEEHHHHHHHHHHHHTTSS-SEEEHHHHHHHSEEPP-SSSSS-HHHHHIIIIIGGG-